Protein AF-0000000068868112 (afdb_homodimer)

Organism: Emiliania huxleyi (strain CCMP1516) (NCBI:txid280463)

Solvent-accessible surface area (backbone atoms only — not comparable to full-atom values): 9482 Å² total; per-residue (Å²): 134,54,68,70,60,50,43,49,34,20,27,63,18,7,26,61,17,30,38,50,39,49,52,54,39,53,57,25,47,76,69,74,38,34,68,61,44,52,51,48,37,26,52,53,25,24,52,53,37,45,50,45,62,72,67,64,56,52,68,69,53,38,32,22,50,32,56,5,18,25,22,15,32,4,38,31,18,63,53,49,47,48,37,50,51,30,45,76,69,67,34,51,70,60,29,48,64,72,74,106,134,55,68,70,60,50,44,49,34,20,28,63,18,8,26,62,17,29,38,50,39,48,52,53,39,54,55,24,47,79,70,75,38,35,66,60,44,52,51,49,37,26,51,54,24,25,53,51,37,45,51,46,62,72,66,64,56,54,68,68,53,38,32,22,49,33,57,4,17,23,22,15,31,4,38,30,18,62,54,50,46,49,36,51,49,30,46,76,70,67,34,50,70,59,28,48,64,70,72,105

Structure (mmCIF, N/CA/C/O backbone):
data_AF-0000000068868112-model_v1
#
loop_
_entity.id
_entity.type
_entity.pdbx_description
1 polymer 'Fluoride ion transporter CrcB'
#
loop_
_atom_site.group_PDB
_atom_site.id
_atom_site.type_symbol
_atom_site.label_atom_id
_atom_site.label_alt_id
_atom_site.label_comp_id
_atom_site.label_asym_id
_atom_site.label_entity_id
_atom_site.label_seq_id
_atom_site.pdbx_PDB_ins_code
_atom_site.Cartn_x
_atom_site.Cartn_y
_atom_site.Cartn_z
_atom_site.occupancy
_atom_site.B_iso_or_equiv
_atom_site.auth_seq_id
_atom_site.auth_comp_id
_atom_site.auth_asym_id
_atom_site.auth_atom_id
_atom_site.pdbx_PDB_model_num
ATOM 1 N N . MET A 1 1 ? 1.176 -12.398 -21.562 1 87.94 1 MET A N 1
ATOM 2 C CA . MET A 1 1 ? 0.966 -10.961 -21.703 1 87.94 1 MET A CA 1
ATOM 3 C C . MET A 1 1 ? 2.287 -10.203 -21.594 1 87.94 1 MET A C 1
ATOM 5 O O . MET A 1 1 ? 3.178 -10.602 -20.844 1 87.94 1 MET A O 1
ATOM 9 N N . GLY A 1 2 ? 2.49 -9.258 -22.422 1 94.44 2 GLY A N 1
ATOM 10 C CA . GLY A 1 2 ? 3.723 -8.484 -22.391 1 94.44 2 GLY A CA 1
ATOM 11 C C . GLY A 1 2 ? 3.781 -7.496 -21.25 1 94.44 2 GLY A C 1
ATOM 12 O O . GLY A 1 2 ? 2.756 -7.184 -20.641 1 94.44 2 GLY A O 1
ATOM 13 N N . LEU A 1 3 ? 4.953 -7.047 -20.922 1 94.5 3 LEU A N 1
ATOM 14 C CA . LEU A 1 3 ? 5.227 -6.184 -19.781 1 94.5 3 LEU A CA 1
ATOM 15 C C . LEU A 1 3 ? 4.418 -4.895 -19.875 1 94.5 3 LEU A C 1
ATOM 17 O O . LEU A 1 3 ? 3.834 -4.453 -18.875 1 94.5 3 LEU A O 1
ATOM 21 N N . PRO A 1 4 ? 4.328 -4.254 -21.078 1 96.69 4 PRO A N 1
ATOM 22 C CA . PRO A 1 4 ? 3.553 -3.012 -21.141 1 96.69 4 PRO A CA 1
ATOM 23 C C . PRO A 1 4 ? 2.082 -3.221 -20.781 1 96.69 4 PRO A C 1
ATOM 25 O O . PRO A 1 4 ? 1.479 -2.385 -20.109 1 96.69 4 PRO A O 1
ATOM 28 N N . THR A 1 5 ? 1.496 -4.281 -21.266 1 98.25 5 THR A N 1
ATOM 29 C CA . THR A 1 5 ? 0.106 -4.598 -20.953 1 98.25 5 THR A CA 1
ATOM 30 C C . THR A 1 5 ? -0.067 -4.855 -19.453 1 98.25 5 THR A C 1
ATOM 32 O O . THR A 1 5 ? -1.042 -4.402 -18.859 1 98.25 5 THR A O 1
ATOM 35 N N . GLU A 1 6 ? 0.839 -5.562 -18.891 1 98.69 6 GLU A N 1
ATOM 36 C CA . GLU A 1 6 ? 0.771 -5.852 -17.469 1 98.69 6 GLU A CA 1
ATOM 37 C C . GLU A 1 6 ? 0.902 -4.578 -16.641 1 98.69 6 GLU A C 1
ATOM 39 O O . GLU A 1 6 ? 0.162 -4.379 -15.672 1 98.69 6 GLU A O 1
ATOM 44 N N . ALA A 1 7 ? 1.792 -3.762 -17.031 1 98.5 7 ALA A N 1
ATOM 45 C CA . ALA A 1 7 ? 1.954 -2.48 -16.344 1 98.5 7 ALA A CA 1
ATOM 46 C C . ALA A 1 7 ? 0.696 -1.627 -16.469 1 98.5 7 ALA A C 1
ATOM 48 O O . ALA A 1 7 ? 0.321 -0.916 -15.539 1 98.5 7 ALA A O 1
ATOM 49 N N . ALA A 1 8 ? 0.091 -1.671 -17.594 1 98.69 8 ALA A N 1
ATOM 50 C CA . ALA A 1 8 ? -1.132 -0.907 -17.828 1 98.69 8 ALA A CA 1
ATOM 51 C C . ALA A 1 8 ? -2.26 -1.387 -16.922 1 98.69 8 ALA A C 1
ATOM 53 O O . ALA A 1 8 ? -3.035 -0.579 -16.406 1 98.69 8 ALA A O 1
ATOM 54 N N . LEU A 1 9 ? -2.379 -2.658 -16.766 1 98.88 9 LEU A N 1
ATOM 55 C CA . LEU A 1 9 ? -3.395 -3.219 -15.875 1 98.88 9 LEU A CA 1
ATOM 56 C C . LEU A 1 9 ? -3.139 -2.811 -14.43 1 98.88 9 LEU A C 1
ATOM 58 O O . LEU A 1 9 ? -4.062 -2.404 -13.719 1 98.88 9 LEU A O 1
ATOM 62 N N . VAL A 1 10 ? -1.896 -2.859 -14.008 1 98.94 10 VAL A N 1
ATOM 63 C CA . VAL A 1 10 ? -1.504 -2.467 -12.656 1 98.94 10 VAL A CA 1
ATOM 64 C C . VAL A 1 10 ? -1.839 -0.996 -12.43 1 98.94 10 VAL A C 1
ATOM 66 O O . VAL A 1 10 ? -2.447 -0.641 -11.414 1 98.94 10 VAL A O 1
ATOM 69 N N . GLY A 1 11 ? -1.438 -0.177 -13.367 1 98.88 11 GLY A N 1
ATOM 70 C CA . GLY A 1 11 ? -1.737 1.242 -13.258 1 98.88 11 GLY A CA 1
ATOM 71 C C . GLY A 1 11 ? -3.225 1.538 -13.242 1 98.88 11 GLY A C 1
ATOM 72 O O . GLY A 1 11 ? -3.684 2.387 -12.477 1 98.88 11 GLY A O 1
ATOM 73 N N . ALA A 1 12 ? -3.955 0.855 -14.07 1 98.81 12 ALA A N 1
ATOM 74 C CA . ALA A 1 12 ? -5.402 1.049 -14.164 1 98.81 12 ALA A CA 1
ATOM 75 C C . ALA A 1 12 ? -6.086 0.696 -12.844 1 98.81 12 ALA A C 1
ATOM 77 O O . ALA A 1 12 ? -7.082 1.321 -12.469 1 98.81 12 ALA A O 1
ATOM 78 N N . GLY A 1 13 ? -5.621 -0.278 -12.195 1 98.94 13 GLY A N 1
ATOM 79 C CA . GLY A 1 13 ? -6.156 -0.647 -10.898 1 98.94 13 GLY A CA 1
ATOM 80 C C . GLY A 1 13 ? -5.688 0.263 -9.781 1 98.94 13 GLY A C 1
ATOM 81 O O . GLY A 1 13 ? -6.434 0.522 -8.828 1 98.94 13 GLY A O 1
ATOM 82 N N . ALA A 1 14 ? -4.492 0.757 -9.922 1 98.94 14 ALA A N 1
ATOM 83 C CA . ALA A 1 14 ? -3.867 1.529 -8.852 1 98.94 14 ALA A CA 1
ATOM 84 C C . ALA A 1 14 ? -4.594 2.855 -8.633 1 98.94 14 ALA A C 1
ATOM 86 O O . ALA A 1 14 ? -4.727 3.32 -7.5 1 98.94 14 ALA A O 1
ATOM 87 N N . VAL A 1 15 ? -5.062 3.406 -9.695 1 98.94 15 VAL A N 1
ATOM 88 C CA . VAL A 1 15 ? -5.664 4.734 -9.633 1 98.94 15 VAL A CA 1
ATOM 89 C C . VAL A 1 15 ? -6.938 4.684 -8.789 1 98.94 15 VAL A C 1
ATOM 91 O O . VAL A 1 15 ? -7.047 5.379 -7.773 1 98.94 15 VAL A O 1
ATOM 94 N N . PRO A 1 16 ? -7.891 3.904 -9.102 1 98.94 16 PRO A N 1
ATOM 95 C CA . PRO A 1 16 ? -9.078 3.902 -8.234 1 98.94 16 PRO A CA 1
ATOM 96 C C . PRO A 1 16 ? -8.773 3.42 -6.82 1 98.94 16 PRO A C 1
ATOM 98 O O . PRO A 1 16 ? -9.398 3.875 -5.859 1 98.94 16 PRO A O 1
ATOM 101 N N . GLY A 1 17 ? -7.828 2.48 -6.625 1 98.94 17 GLY A N 1
ATOM 102 C CA . GLY A 1 17 ? -7.438 2.062 -5.289 1 98.94 17 GLY A CA 1
ATOM 103 C C . GLY A 1 17 ? -6.902 3.201 -4.441 1 98.94 17 GLY A C 1
ATOM 104 O O . GLY A 1 17 ? -7.332 3.391 -3.301 1 98.94 17 GLY A O 1
ATOM 105 N N . ALA A 1 18 ? -6.062 3.969 -5.02 1 98.94 18 ALA A N 1
ATOM 106 C CA . ALA A 1 18 ? -5.441 5.086 -4.316 1 98.94 18 ALA A CA 1
ATOM 107 C C . ALA A 1 18 ? -6.457 6.188 -4.027 1 98.94 18 ALA A C 1
ATOM 109 O O . ALA A 1 18 ? -6.422 6.809 -2.963 1 98.94 18 ALA A O 1
ATOM 110 N N . ILE A 1 19 ? -7.309 6.426 -4.98 1 98.94 19 ILE A N 1
ATOM 111 C CA . ILE A 1 19 ? -8.289 7.492 -4.82 1 98.94 19 ILE A CA 1
ATOM 112 C C . ILE A 1 19 ? -9.297 7.109 -3.734 1 98.94 19 ILE A C 1
ATOM 114 O O . ILE A 1 19 ? -9.703 7.953 -2.932 1 98.94 19 ILE A O 1
ATOM 118 N N . LEU A 1 20 ? -9.727 5.895 -3.719 1 98.88 20 LEU A N 1
ATOM 119 C CA . LEU A 1 20 ? -10.633 5.438 -2.674 1 98.88 20 LEU A CA 1
ATOM 120 C C . LEU A 1 20 ? -9.969 5.516 -1.303 1 98.88 20 LEU A C 1
ATOM 122 O O . LEU A 1 20 ? -10.586 5.973 -0.336 1 98.88 20 LEU A O 1
ATOM 126 N N . ARG A 1 21 ? -8.758 5.055 -1.204 1 98.94 21 ARG A N 1
ATOM 127 C CA . ARG A 1 21 ? -8.016 5.191 0.046 1 98.94 21 ARG A CA 1
ATOM 128 C C . ARG A 1 21 ? -7.949 6.648 0.489 1 98.94 21 ARG A C 1
ATOM 130 O O . ARG A 1 21 ? -8.203 6.961 1.654 1 98.94 21 ARG A O 1
ATOM 137 N N . PHE A 1 22 ? -7.652 7.496 -0.409 1 98.88 22 PHE A N 1
ATOM 138 C CA . PHE A 1 22 ? -7.551 8.922 -0.133 1 98.88 22 PHE A CA 1
ATOM 139 C C . PHE A 1 22 ? -8.883 9.477 0.375 1 98.88 22 PHE A C 1
ATOM 141 O O . PHE A 1 22 ? -8.922 10.188 1.382 1 98.88 22 PHE A O 1
ATOM 148 N N . GLY A 1 23 ? -9.891 9.156 -0.335 1 98.69 23 GLY A N 1
ATOM 149 C CA . GLY A 1 23 ? -11.203 9.648 0.062 1 98.69 23 GLY A CA 1
ATOM 150 C C . GLY A 1 23 ? -11.609 9.195 1.453 1 98.69 23 GLY A C 1
ATOM 151 O O . GLY A 1 23 ? -12.031 10.016 2.275 1 98.69 23 GLY A O 1
ATOM 152 N N . VAL A 1 24 ? -11.484 7.941 1.739 1 98.75 24 VAL A N 1
ATOM 153 C CA . VAL A 1 24 ? -11.844 7.395 3.043 1 98.75 24 VAL A CA 1
ATOM 154 C C . VAL A 1 24 ? -10.961 8.016 4.125 1 98.75 24 VAL A C 1
ATOM 156 O O . VAL A 1 24 ? -11.445 8.375 5.199 1 98.75 24 VAL A O 1
ATOM 159 N N . SER A 1 25 ? -9.664 8.188 3.84 1 98.19 25 SER A N 1
ATOM 160 C CA . SER A 1 25 ? -8.719 8.75 4.801 1 98.19 25 SER A CA 1
ATOM 161 C C . SER A 1 25 ? -9.062 10.203 5.125 1 98.19 25 SER A C 1
ATOM 163 O O . SER A 1 25 ? -8.945 10.633 6.273 1 98.19 25 SER A O 1
ATOM 165 N N . GLU A 1 26 ? -9.461 10.938 4.059 1 97.69 26 GLU A N 1
ATOM 166 C CA . GLU A 1 26 ? -9.797 12.344 4.262 1 97.69 26 GLU A CA 1
ATOM 167 C C . GLU A 1 26 ? -11.055 12.492 5.125 1 97.69 26 GLU A C 1
ATOM 169 O O . GLU A 1 26 ? -11.102 13.352 6.008 1 97.69 26 GLU A O 1
ATOM 174 N N . ILE A 1 27 ? -12.016 11.703 4.844 1 98.25 27 ILE A N 1
ATOM 175 C CA . ILE A 1 27 ? -13.242 11.742 5.633 1 98.25 27 ILE A CA 1
ATOM 176 C C . ILE A 1 27 ? -12.938 11.336 7.074 1 98.25 27 ILE A C 1
ATOM 178 O O . ILE A 1 27 ? -13.414 11.969 8.016 1 98.25 27 ILE A O 1
ATOM 182 N N . ALA A 1 28 ? -12.172 10.391 7.305 1 98.62 28 ALA A N 1
ATOM 183 C CA . ALA A 1 28 ? -11.828 9.883 8.633 1 98.62 28 ALA A CA 1
ATOM 184 C C . ALA A 1 28 ? -11.047 10.93 9.43 1 98.62 28 ALA A C 1
ATOM 186 O O . ALA A 1 28 ? -11.211 11.039 10.648 1 98.62 28 ALA A O 1
ATOM 187 N N . LYS A 1 29 ? -10.195 11.633 8.75 1 97 29 LYS A N 1
ATOM 188 C CA . LYS A 1 29 ? -9.422 12.688 9.406 1 97 29 LYS A CA 1
ATOM 189 C C . LYS A 1 29 ? -10.336 13.766 9.969 1 97 29 LYS A C 1
ATOM 191 O O . LYS A 1 29 ? -10.07 14.312 11.047 1 97 29 LYS A O 1
ATOM 196 N N . GLN A 1 30 ? -11.344 14.055 9.25 1 97.06 30 GLN A N 1
ATOM 197 C CA . GLN A 1 30 ? -12.297 15.062 9.695 1 97.06 30 GLN A CA 1
ATOM 198 C C . GLN A 1 30 ? -12.984 14.633 10.984 1 97.06 30 GLN A C 1
ATOM 200 O O . GLN A 1 30 ? -13.445 15.469 11.766 1 97.06 30 GLN A O 1
ATOM 205 N N . HIS A 1 31 ? -13.031 13.383 11.219 1 98.06 31 HIS A N 1
ATOM 206 C CA . HIS A 1 31 ? -13.695 12.852 12.398 1 98.06 31 HIS A CA 1
ATOM 207 C C . HIS A 1 31 ? -12.688 12.336 13.422 1 98.06 31 HIS A C 1
ATOM 209 O O . HIS A 1 31 ? -13.055 11.617 14.352 1 98.06 31 HIS A O 1
ATOM 215 N N . ASN A 1 32 ? -11.453 12.523 13.242 1 97 32 ASN A N 1
ATOM 216 C CA . ASN A 1 32 ? -10.352 12.227 14.148 1 97 32 ASN A CA 1
ATOM 217 C C . ASN A 1 32 ? -10.156 10.727 14.336 1 97 32 ASN A C 1
ATOM 219 O O . ASN A 1 32 ? -9.836 10.266 15.43 1 97 32 ASN A O 1
ATOM 223 N N . VAL A 1 33 ? -10.406 9.961 13.219 1 97.88 33 VAL A N 1
ATOM 224 C CA . VAL A 1 33 ? -10.219 8.516 13.297 1 97.88 33 VAL A CA 1
ATOM 225 C C . VAL A 1 33 ? -9.367 8.039 12.125 1 97.88 33 VAL A C 1
ATOM 227 O O . VAL A 1 33 ? -9.57 6.938 11.602 1 97.88 33 VAL A O 1
ATOM 230 N N . GLY A 1 34 ? -8.398 8.805 11.719 1 98.06 34 GLY A N 1
ATOM 231 C CA . GLY A 1 34 ? -7.531 8.523 10.586 1 98.06 34 GLY A CA 1
ATOM 232 C C . GLY A 1 34 ? -6.848 7.168 10.688 1 98.06 34 GLY A C 1
ATOM 233 O O . GLY A 1 34 ? -6.996 6.324 9.805 1 98.06 34 GLY A O 1
ATOM 234 N N . PRO A 1 35 ? -6.156 6.973 11.812 1 98.25 35 PRO A N 1
ATOM 235 C CA . PRO A 1 35 ? -5.441 5.699 11.938 1 98.25 35 PRO A CA 1
ATOM 236 C C . PRO A 1 35 ? -6.379 4.492 11.898 1 98.25 35 PRO A C 1
ATOM 238 O O . PRO A 1 35 ? -6.043 3.471 11.297 1 98.25 35 PRO A O 1
ATOM 241 N N . ALA A 1 36 ? -7.508 4.633 12.477 1 98 36 ALA A N 1
ATOM 242 C CA . ALA A 1 36 ? -8.469 3.531 12.453 1 98 36 ALA A CA 1
ATOM 243 C C . ALA A 1 36 ? -8.922 3.24 11.023 1 98 36 ALA A C 1
ATOM 245 O O . ALA A 1 36 ? -9.148 2.082 10.664 1 98 36 ALA A O 1
ATOM 246 N N . ALA A 1 37 ? -9.125 4.23 10.258 1 98.75 37 ALA A N 1
ATOM 247 C CA . ALA A 1 37 ? -9.531 4.062 8.867 1 98.75 37 ALA A CA 1
ATOM 248 C C . ALA A 1 37 ? -8.438 3.363 8.062 1 98.75 37 ALA A C 1
ATOM 250 O O . ALA A 1 37 ? -8.734 2.479 7.25 1 98.75 37 ALA A O 1
ATOM 251 N N . ILE A 1 38 ? -7.195 3.746 8.266 1 98.75 38 ILE A N 1
ATOM 252 C CA . ILE A 1 38 ? -6.09 3.121 7.551 1 98.75 38 ILE A CA 1
ATOM 253 C C . ILE A 1 38 ? -6.008 1.641 7.914 1 98.75 38 ILE A C 1
ATOM 255 O O . ILE A 1 38 ? -5.848 0.786 7.039 1 98.75 38 ILE A O 1
ATOM 259 N N . LEU A 1 39 ? -6.172 1.363 9.141 1 98.62 39 LEU A N 1
ATOM 260 C CA . LEU A 1 39 ? -6.168 -0.032 9.562 1 98.62 39 LEU A CA 1
ATOM 261 C C . LEU A 1 39 ? -7.297 -0.81 8.898 1 98.62 39 LEU A C 1
ATOM 263 O O . LEU A 1 39 ? -7.094 -1.937 8.438 1 98.62 39 LEU A O 1
ATOM 267 N N . ALA A 1 40 ? -8.453 -0.258 8.852 1 98.69 40 ALA A N 1
ATOM 268 C CA . ALA A 1 40 ? -9.602 -0.919 8.234 1 98.69 40 ALA A CA 1
ATOM 269 C C . ALA A 1 40 ? -9.359 -1.17 6.746 1 98.69 40 ALA A C 1
ATOM 271 O O . ALA A 1 40 ? -9.664 -2.25 6.234 1 98.69 40 ALA A O 1
ATOM 272 N N . LEU A 1 41 ? -8.812 -0.202 6.02 1 98.88 41 LEU A N 1
ATOM 273 C CA . LEU A 1 41 ? -8.5 -0.354 4.605 1 98.88 41 LEU A CA 1
ATOM 274 C C . LEU A 1 41 ? -7.488 -1.47 4.387 1 98.88 41 LEU A C 1
ATOM 276 O O . LEU A 1 41 ? -7.637 -2.283 3.475 1 98.88 41 LEU A O 1
ATOM 280 N N . ASN A 1 42 ? -6.496 -1.52 5.238 1 98.88 42 ASN A N 1
ATOM 281 C CA . ASN A 1 42 ? -5.473 -2.557 5.164 1 98.88 42 ASN A CA 1
ATOM 282 C C . ASN A 1 42 ? -6.062 -3.943 5.406 1 98.88 42 ASN A C 1
ATOM 284 O O . ASN A 1 42 ? -5.75 -4.891 4.684 1 98.88 42 ASN A O 1
ATOM 288 N N . VAL A 1 43 ? -6.922 -4.043 6.352 1 98.75 43 VAL A N 1
ATOM 289 C CA . VAL A 1 43 ? -7.539 -5.32 6.684 1 98.75 43 VAL A CA 1
ATOM 290 C C . VAL A 1 43 ? -8.453 -5.77 5.547 1 98.75 43 VAL A C 1
ATOM 292 O O . VAL A 1 43 ? -8.344 -6.898 5.062 1 98.75 43 VAL A O 1
ATOM 295 N N . VAL A 1 44 ? -9.281 -4.914 5.094 1 98.81 44 VAL A N 1
ATOM 296 C CA . VAL A 1 44 ? -10.227 -5.227 4.027 1 98.81 44 VAL A CA 1
ATOM 297 C C . VAL A 1 44 ? -9.477 -5.586 2.752 1 98.81 44 VAL A C 1
ATOM 299 O O . VAL A 1 44 ? -9.789 -6.582 2.096 1 98.81 44 VAL A O 1
ATOM 302 N N . GLY A 1 45 ? -8.492 -4.793 2.385 1 98.88 45 GLY A N 1
ATOM 303 C CA . GLY A 1 45 ? -7.703 -5.062 1.194 1 98.88 45 GLY A CA 1
ATOM 304 C C . GLY A 1 45 ? -6.938 -6.371 1.271 1 98.88 45 GLY A C 1
ATOM 305 O O . GLY A 1 45 ? -6.785 -7.066 0.265 1 98.88 45 GLY A O 1
ATOM 306 N N . SER A 1 46 ? -6.445 -6.746 2.449 1 98.88 46 SER A N 1
ATOM 307 C CA . SER A 1 46 ? -5.723 -8 2.621 1 98.88 46 SER A CA 1
ATOM 308 C C . SER A 1 46 ? -6.645 -9.203 2.412 1 98.88 46 SER A C 1
ATOM 310 O O . SER A 1 46 ? -6.262 -10.18 1.772 1 98.88 46 SER A O 1
ATOM 312 N N . PHE A 1 47 ? -7.848 -9.086 2.961 1 98.62 47 PHE A N 1
ATOM 313 C CA . PHE A 1 47 ? -8.812 -10.156 2.76 1 98.62 47 PHE A CA 1
ATOM 314 C C . PHE A 1 47 ? -9.18 -10.289 1.287 1 98.62 47 PHE A C 1
ATOM 316 O O . PHE A 1 47 ? -9.297 -11.398 0.766 1 98.62 47 PHE A O 1
ATOM 323 N N . ALA A 1 48 ? -9.352 -9.172 0.668 1 98.75 48 ALA A N 1
ATOM 324 C CA . ALA A 1 48 ? -9.703 -9.172 -0.75 1 98.75 48 ALA A CA 1
ATOM 325 C C . ALA A 1 48 ? -8.586 -9.797 -1.585 1 98.75 48 ALA A C 1
ATOM 327 O O . ALA A 1 48 ? -8.844 -10.641 -2.441 1 98.75 48 ALA A O 1
ATOM 328 N N . LEU A 1 49 ? -7.395 -9.438 -1.352 1 98.69 49 LEU A N 1
ATOM 329 C CA . LEU A 1 49 ? -6.266 -9.992 -2.1 1 98.69 49 LEU A CA 1
ATOM 330 C C . LEU A 1 49 ? -6.117 -11.484 -1.835 1 98.69 49 LEU A C 1
ATOM 332 O O . LEU A 1 49 ? -5.902 -12.266 -2.766 1 98.69 49 LEU A O 1
ATOM 336 N N . GLY A 1 50 ? -6.199 -11.852 -0.563 1 98.25 50 GLY A N 1
ATOM 337 C CA . GLY A 1 50 ? -6.121 -13.266 -0.231 1 98.25 50 GLY A CA 1
ATOM 338 C C . GLY A 1 50 ? -7.176 -14.094 -0.932 1 98.25 50 GLY A C 1
ATOM 339 O O . GLY A 1 50 ? -6.891 -15.195 -1.405 1 98.25 50 GLY A O 1
ATOM 340 N N . SER A 1 51 ? -8.391 -13.594 -0.939 1 98.06 51 SER A N 1
ATOM 341 C CA . SER A 1 51 ? -9.484 -14.289 -1.612 1 98.06 51 SER A CA 1
ATOM 342 C C . SER A 1 51 ? -9.211 -14.43 -3.107 1 98.06 51 SER A C 1
ATOM 344 O O . SER A 1 51 ? -9.469 -15.477 -3.695 1 98.06 51 SER A O 1
ATOM 346 N N . LEU A 1 52 ? -8.742 -13.375 -3.734 1 97.69 52 LEU A N 1
ATOM 347 C CA . LEU A 1 52 ? -8.414 -13.398 -5.156 1 97.69 52 LEU A CA 1
ATOM 348 C C . LEU A 1 52 ? -7.328 -14.422 -5.453 1 97.69 52 LEU A C 1
ATOM 350 O O . LEU A 1 52 ? -7.422 -15.172 -6.426 1 97.69 52 LEU A O 1
ATOM 354 N N . ALA A 1 53 ? -6.34 -14.469 -4.648 1 94.19 53 ALA A N 1
ATOM 355 C CA . ALA A 1 53 ? -5.227 -15.398 -4.801 1 94.19 53 ALA A CA 1
ATOM 356 C C . ALA A 1 53 ? -5.676 -16.844 -4.551 1 94.19 53 ALA A C 1
ATOM 358 O O . ALA A 1 53 ? -5.258 -17.75 -5.262 1 94.19 53 ALA A O 1
ATOM 359 N N . GLY A 1 54 ? -6.504 -16.984 -3.555 1 94.69 54 GLY A N 1
ATOM 360 C CA . GLY A 1 54 ? -6.934 -18.312 -3.164 1 94.69 54 GLY A CA 1
ATOM 361 C C . GLY A 1 54 ? -7.898 -18.938 -4.152 1 94.69 54 GLY A C 1
ATOM 362 O O . GLY A 1 54 ? -8.023 -20.172 -4.215 1 94.69 54 GLY A O 1
ATOM 363 N N . ASN A 1 55 ? -8.578 -18.125 -4.941 1 95.88 55 ASN A N 1
ATOM 364 C CA . ASN A 1 55 ? -9.578 -18.656 -5.871 1 95.88 55 ASN A CA 1
ATOM 365 C C . ASN A 1 55 ? -8.984 -18.875 -7.258 1 95.88 55 ASN A C 1
ATOM 367 O O . ASN A 1 55 ? -9.711 -19.188 -8.203 1 95.88 55 ASN A O 1
ATOM 371 N N . GLY A 1 56 ? -7.789 -18.719 -7.352 1 94.31 56 GLY A N 1
ATOM 372 C CA . GLY A 1 56 ? -7.109 -19 -8.609 1 94.31 56 GLY A CA 1
ATOM 373 C C . GLY A 1 56 ? -7.516 -18.062 -9.727 1 94.31 56 GLY A C 1
ATOM 374 O O . GLY A 1 56 ? -7.73 -18.5 -10.859 1 94.31 56 GLY A O 1
ATOM 375 N N . ALA A 1 57 ? -7.652 -16.828 -9.43 1 94.56 57 ALA A N 1
ATOM 376 C CA . ALA A 1 57 ? -8.031 -15.836 -10.43 1 94.56 57 ALA A CA 1
ATOM 377 C C . ALA A 1 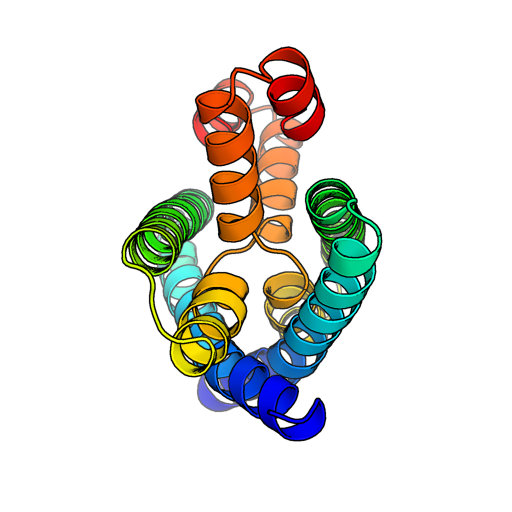57 ? -7.016 -15.773 -11.562 1 94.56 57 ALA A C 1
ATOM 379 O O . ALA A 1 57 ? -5.824 -16.016 -11.344 1 94.56 57 ALA A O 1
ATOM 380 N N . ALA A 1 58 ? -7.504 -15.414 -12.734 1 97.5 58 ALA A N 1
ATOM 381 C CA . ALA A 1 58 ? -6.641 -15.266 -13.906 1 97.5 58 ALA A CA 1
ATOM 382 C C . ALA A 1 58 ? -5.598 -14.172 -13.68 1 97.5 58 ALA A C 1
ATOM 384 O O . ALA A 1 58 ? -5.805 -13.266 -12.867 1 97.5 58 ALA A O 1
ATOM 385 N N . ARG A 1 59 ? -4.5 -14.234 -14.367 1 97.19 59 ARG A N 1
ATOM 386 C CA . ARG A 1 59 ? -3.391 -13.297 -14.203 1 97.19 59 ARG A CA 1
ATOM 387 C C . ARG A 1 59 ? -3.854 -11.859 -14.414 1 97.19 59 ARG A C 1
ATOM 389 O O . ARG A 1 59 ? -3.428 -10.953 -13.695 1 97.19 59 ARG A O 1
ATOM 396 N N . ARG A 1 60 ? -4.762 -11.695 -15.438 1 98.12 60 ARG A N 1
ATOM 397 C CA . ARG A 1 60 ? -5.246 -10.344 -15.711 1 98.12 60 ARG A CA 1
ATOM 398 C C . ARG A 1 60 ? -5.992 -9.781 -14.508 1 98.12 60 ARG A C 1
ATOM 400 O O . ARG A 1 60 ? -5.824 -8.609 -14.156 1 98.12 60 ARG A O 1
ATOM 407 N N . ALA A 1 61 ? -6.824 -10.562 -13.953 1 98.25 61 ALA A N 1
ATOM 408 C CA . ALA A 1 61 ? -7.57 -10.141 -12.766 1 98.25 61 ALA A CA 1
ATOM 409 C C . ALA A 1 61 ? -6.637 -9.883 -11.594 1 98.25 61 ALA A C 1
ATOM 411 O O . ALA A 1 61 ? -6.828 -8.922 -10.836 1 98.25 61 ALA A O 1
ATOM 412 N N . ASN A 1 62 ? -5.656 -10.727 -11.43 1 98.38 62 ASN A N 1
ATOM 413 C CA . ASN A 1 62 ? -4.691 -10.539 -10.352 1 98.38 62 ASN A CA 1
ATOM 414 C C . ASN A 1 62 ? -3.908 -9.242 -10.523 1 98.38 62 ASN A C 1
ATOM 416 O O . ASN A 1 62 ? -3.656 -8.531 -9.547 1 98.38 62 ASN A O 1
ATOM 420 N N . LEU A 1 63 ? -3.543 -8.938 -11.734 1 98.69 63 LEU A N 1
ATOM 421 C CA . LEU A 1 63 ? -2.764 -7.727 -11.984 1 98.69 63 LEU A CA 1
ATOM 422 C C . LEU A 1 63 ? -3.621 -6.48 -11.781 1 98.69 63 LEU A C 1
ATOM 424 O O . LEU A 1 63 ? -3.178 -5.508 -11.164 1 98.69 63 LEU A O 1
ATOM 428 N N . LEU A 1 64 ? -4.848 -6.531 -12.234 1 98.88 64 LEU A N 1
ATOM 429 C CA . LEU A 1 64 ? -5.73 -5.371 -12.156 1 98.88 64 LEU A CA 1
ATOM 430 C C . LEU A 1 64 ? -6.254 -5.184 -10.734 1 98.88 64 LEU A C 1
ATOM 432 O O . LEU A 1 64 ? -6.105 -4.105 -10.148 1 98.88 64 LEU A O 1
ATOM 436 N N . LEU A 1 65 ? -6.777 -6.223 -10.156 1 98.88 65 LEU A N 1
ATOM 437 C CA . LEU A 1 65 ? -7.484 -6.109 -8.883 1 98.88 65 LEU A CA 1
ATOM 438 C C . LEU A 1 65 ? -6.539 -6.359 -7.715 1 98.88 65 LEU A C 1
ATOM 440 O O . LEU A 1 65 ? -6.656 -5.719 -6.668 1 98.88 65 LEU A O 1
ATOM 444 N N . GLY A 1 66 ? -5.645 -7.316 -7.816 1 98.75 66 GLY A N 1
ATOM 445 C CA . GLY A 1 66 ? -4.727 -7.652 -6.742 1 98.75 66 GLY A CA 1
ATOM 446 C C . GLY A 1 66 ? -3.559 -6.691 -6.629 1 98.75 66 GLY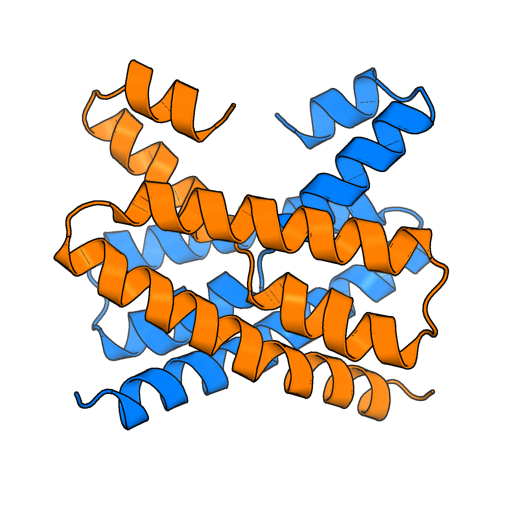 A C 1
ATOM 447 O O . GLY A 1 66 ? -3.549 -5.82 -5.758 1 98.75 66 GLY A O 1
ATOM 448 N N . VAL A 1 67 ? -2.727 -6.691 -7.645 1 98.75 67 VAL A N 1
ATOM 449 C CA . VAL A 1 67 ? -1.491 -5.914 -7.629 1 98.75 67 VAL A CA 1
ATOM 450 C C . VAL A 1 67 ? -1.816 -4.426 -7.73 1 98.75 67 VAL A C 1
ATOM 452 O O . VAL A 1 67 ? -1.254 -3.609 -6.996 1 98.75 67 VAL A O 1
ATOM 455 N N . GLY A 1 68 ? -2.723 -4.121 -8.641 1 98.88 68 GLY A N 1
ATOM 456 C CA . GLY A 1 68 ? -3.082 -2.727 -8.844 1 98.88 68 GLY A CA 1
ATOM 457 C C . GLY A 1 68 ? -4.016 -2.189 -7.777 1 98.88 68 GLY A C 1
ATOM 458 O O . GLY A 1 68 ? -3.613 -1.369 -6.949 1 98.88 68 GLY A O 1
ATOM 459 N N . PHE A 1 69 ? -5.227 -2.67 -7.715 1 98.94 69 PHE A N 1
ATOM 460 C CA . PHE A 1 69 ? -6.262 -2.076 -6.875 1 98.94 69 PHE A CA 1
ATOM 461 C C . PHE A 1 69 ? -5.977 -2.332 -5.398 1 98.94 69 PHE A C 1
ATOM 463 O O . PHE A 1 69 ? -5.82 -1.391 -4.621 1 98.94 69 PHE A O 1
ATOM 470 N N . CYS A 1 70 ? -5.871 -3.584 -4.965 1 98.88 70 CYS A N 1
ATOM 471 C CA . CYS A 1 70 ? -5.645 -3.893 -3.557 1 98.88 70 CYS A CA 1
ATOM 472 C C . CYS A 1 70 ? -4.309 -3.328 -3.084 1 98.88 70 CYS A C 1
ATOM 474 O O . CYS A 1 70 ? -4.203 -2.82 -1.967 1 98.88 70 CYS A O 1
ATOM 476 N N . GLY A 1 71 ? -3.332 -3.385 -3.98 1 98.88 71 GLY A N 1
ATOM 477 C CA . GLY A 1 71 ? -2.029 -2.834 -3.643 1 98.88 71 GLY A CA 1
ATOM 478 C C . GLY A 1 71 ? -2.068 -1.348 -3.34 1 98.88 71 GLY A C 1
ATOM 479 O O . GLY A 1 71 ? -1.428 -0.884 -2.395 1 98.88 71 GLY A O 1
ATOM 480 N N . ALA A 1 72 ? -2.777 -0.616 -4.09 1 98.94 72 ALA A N 1
ATOM 481 C CA . ALA A 1 72 ? -2.83 0.833 -3.916 1 98.94 72 ALA A CA 1
ATOM 482 C C . ALA A 1 72 ? -3.887 1.224 -2.887 1 98.94 72 ALA A C 1
ATOM 484 O O . ALA A 1 72 ? -3.836 2.318 -2.32 1 98.94 72 ALA A O 1
ATOM 485 N N . PHE A 1 73 ? -4.82 0.361 -2.691 1 98.94 73 PHE A N 1
ATOM 486 C CA . PHE A 1 73 ? -5.879 0.533 -1.704 1 98.94 73 PHE A CA 1
ATOM 487 C C . PHE A 1 73 ? -5.336 0.367 -0.29 1 98.94 73 PHE A C 1
ATOM 489 O O . PHE A 1 73 ? -5.797 1.033 0.639 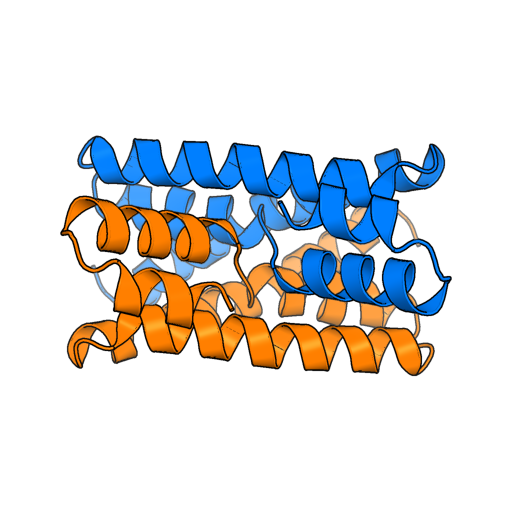1 98.94 73 PHE A O 1
ATOM 496 N N . THR A 1 74 ? -4.375 -0.482 -0.109 1 98.94 74 THR A N 1
ATOM 497 C CA . THR A 1 74 ? -3.684 -0.675 1.161 1 98.94 74 THR A CA 1
ATOM 498 C C . THR A 1 74 ? -2.355 0.076 1.176 1 98.94 74 THR A C 1
ATOM 500 O O . THR A 1 74 ? -1.827 0.432 0.12 1 98.94 74 THR A O 1
ATOM 503 N N . THR A 1 75 ? -1.902 0.36 2.346 1 98.88 75 THR A N 1
ATOM 504 C CA . THR A 1 75 ? -0.622 1.05 2.451 1 98.88 75 THR A CA 1
ATOM 505 C C . THR A 1 75 ? 0.087 0.679 3.75 1 98.88 75 THR A C 1
ATOM 507 O O . THR A 1 75 ? -0.535 0.646 4.816 1 98.88 75 THR A O 1
ATOM 510 N N . PHE A 1 76 ? 1.317 0.441 3.605 1 98.69 76 PHE A N 1
ATOM 511 C CA . PHE A 1 76 ? 2.162 0.142 4.754 1 98.69 76 PHE A CA 1
ATOM 512 C C . PHE A 1 76 ? 2.82 1.409 5.289 1 98.69 76 PHE A C 1
ATOM 514 O O . PHE A 1 76 ? 3.002 1.559 6.5 1 98.69 76 PHE A O 1
ATOM 521 N N . SER A 1 77 ? 3.117 2.359 4.453 1 98.75 77 SER A N 1
ATOM 522 C CA . SER A 1 77 ? 3.867 3.545 4.848 1 98.75 77 SER A CA 1
ATOM 523 C C . SER A 1 77 ? 3.055 4.426 5.793 1 98.75 77 SER A C 1
ATOM 525 O O . SER A 1 77 ? 3.568 4.895 6.809 1 98.75 77 SER A O 1
ATOM 527 N N . THR A 1 78 ? 1.762 4.652 5.445 1 98.56 78 THR A N 1
ATOM 528 C CA . THR A 1 78 ? 0.922 5.457 6.324 1 98.56 78 THR A CA 1
ATOM 529 C C . THR A 1 78 ? 0.699 4.754 7.66 1 98.56 78 THR A C 1
ATOM 531 O O . THR A 1 78 ? 0.729 5.387 8.711 1 98.56 78 THR A O 1
ATOM 534 N N . PHE A 1 79 ? 0.492 3.471 7.57 1 98.19 79 PHE A N 1
ATOM 535 C CA . PHE A 1 79 ? 0.354 2.684 8.789 1 98.19 79 PHE A CA 1
ATOM 536 C C . PHE A 1 79 ? 1.581 2.842 9.68 1 98.19 79 PHE A C 1
ATOM 538 O O . PHE A 1 79 ? 1.456 3.027 10.891 1 98.19 79 PHE A O 1
ATOM 545 N N . SER A 1 80 ? 2.748 2.797 9.109 1 98 80 SER A N 1
ATOM 546 C CA . SER A 1 80 ? 4.004 2.924 9.844 1 98 80 SER A CA 1
ATOM 547 C C . SER A 1 80 ? 4.156 4.32 10.438 1 98 80 SER A C 1
ATOM 549 O O . SER A 1 80 ? 4.551 4.461 11.602 1 98 80 SER A O 1
ATOM 551 N N . VAL A 1 81 ? 3.877 5.34 9.688 1 97.69 81 VAL A N 1
ATOM 552 C CA . VAL A 1 81 ? 4.004 6.715 10.156 1 97.69 81 VAL A CA 1
ATOM 553 C C . VAL A 1 81 ? 3 6.969 11.281 1 97.69 81 VAL A C 1
ATOM 555 O O . VAL A 1 81 ? 3.326 7.617 12.273 1 97.69 81 VAL A O 1
ATOM 558 N N . ASP A 1 82 ? 1.759 6.457 11.148 1 97.94 82 ASP A N 1
ATOM 559 C CA . ASP A 1 82 ? 0.765 6.562 12.211 1 97.94 82 ASP A CA 1
ATOM 560 C C . ASP A 1 82 ? 1.271 5.926 13.5 1 97.94 82 ASP A C 1
ATOM 562 O O . ASP A 1 82 ? 1.148 6.512 14.578 1 97.94 82 ASP A O 1
ATOM 566 N N . THR A 1 83 ? 1.771 4.754 13.312 1 97.62 83 THR A N 1
ATOM 567 C CA . THR A 1 83 ? 2.281 4.027 14.477 1 97.62 83 THR A CA 1
ATOM 568 C C . THR A 1 83 ? 3.387 4.82 15.164 1 97.62 83 THR A C 1
ATOM 570 O O . THR A 1 83 ? 3.359 5 16.391 1 97.62 83 THR A O 1
ATOM 573 N N . LEU A 1 84 ? 4.301 5.297 14.383 1 96.62 84 LEU A N 1
ATOM 574 C CA . LEU A 1 84 ? 5.426 6.047 14.93 1 96.62 84 LEU A CA 1
ATOM 575 C C . LEU A 1 84 ? 4.949 7.332 15.602 1 96.62 84 LEU A C 1
ATOM 577 O O . LEU A 1 84 ? 5.469 7.719 16.656 1 96.62 84 LEU A O 1
ATOM 581 N N . THR A 1 85 ? 4.016 7.934 14.992 1 96.88 85 THR A N 1
ATOM 582 C CA . THR A 1 85 ? 3.473 9.164 15.555 1 96.88 85 THR A CA 1
ATOM 583 C C . THR A 1 85 ? 2.816 8.898 16.906 1 96.88 85 THR A C 1
ATOM 585 O O . THR A 1 85 ? 2.996 9.664 17.859 1 96.88 85 THR A O 1
ATOM 588 N N . MET A 1 86 ? 2.043 7.859 17 1 97.62 86 MET A N 1
ATOM 589 C CA . MET A 1 86 ? 1.415 7.492 18.266 1 97.62 86 MET A CA 1
ATOM 590 C C . MET A 1 86 ? 2.469 7.203 19.328 1 97.62 86 MET A C 1
ATOM 592 O O . MET A 1 86 ? 2.316 7.609 20.484 1 97.62 86 MET A O 1
ATOM 596 N N . LEU A 1 87 ? 3.502 6.555 18.953 1 97.31 87 LEU A N 1
ATOM 597 C CA . LEU A 1 87 ? 4.582 6.25 19.891 1 97.31 87 LEU A CA 1
ATOM 598 C C . LEU A 1 87 ? 5.273 7.527 20.344 1 97.31 87 LEU A C 1
ATOM 600 O O . LEU A 1 87 ? 5.578 7.68 21.531 1 97.31 87 LEU A O 1
ATOM 604 N N . GLN A 1 88 ? 5.543 8.453 19.484 1 96.88 88 GLN A N 1
ATOM 605 C CA . GLN A 1 88 ? 6.199 9.711 19.797 1 96.88 88 GLN A CA 1
ATOM 606 C C . GLN A 1 88 ? 5.344 10.562 20.73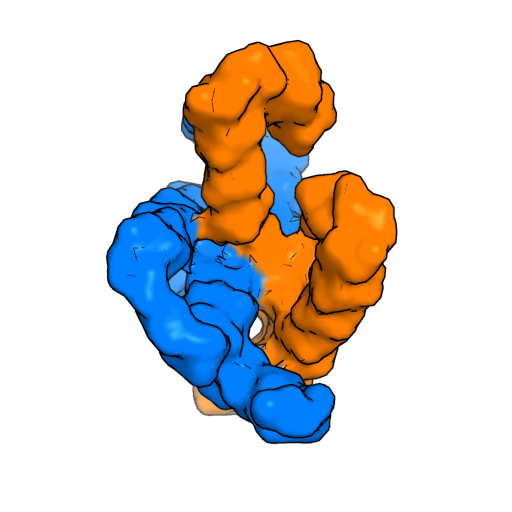4 1 96.88 88 GLN A C 1
ATOM 608 O O . GLN A 1 88 ? 5.867 11.352 21.516 1 96.88 88 GLN A O 1
ATOM 613 N N . ARG A 1 89 ? 4.078 10.281 20.703 1 97.25 89 ARG A N 1
ATOM 614 C CA . ARG A 1 89 ? 3.148 11.031 21.547 1 97.25 89 ARG A CA 1
ATOM 615 C C . ARG A 1 89 ? 2.902 10.312 22.875 1 97.25 89 ARG A C 1
ATOM 617 O O . ARG A 1 89 ? 2.076 10.75 23.672 1 97.25 89 ARG A O 1
ATOM 624 N N . GLY A 1 90 ? 3.523 9.211 23.047 1 97.44 90 GLY A N 1
ATOM 625 C CA . GLY A 1 90 ? 3.396 8.477 24.297 1 97.44 90 GLY A CA 1
ATOM 626 C C . GLY A 1 90 ? 2.148 7.617 24.359 1 97.44 90 GLY A C 1
ATOM 627 O O . GLY A 1 90 ? 1.77 7.145 25.438 1 97.44 90 GLY A O 1
ATOM 628 N N . GLN A 1 91 ? 1.516 7.438 23.25 1 97.38 91 GLN A N 1
ATOM 629 C CA . GLN A 1 91 ? 0.309 6.617 23.188 1 97.38 91 GLN A CA 1
ATOM 630 C C . GLN A 1 91 ? 0.649 5.156 22.906 1 97.38 91 GLN A C 1
ATOM 632 O O . GLN A 1 91 ? 0.17 4.582 21.922 1 97.38 91 GLN A O 1
ATOM 637 N N . ASN A 1 92 ? 1.359 4.562 23.797 1 96.69 92 ASN A N 1
ATOM 638 C CA . ASN A 1 92 ? 1.933 3.238 23.578 1 96.69 92 ASN A CA 1
ATOM 639 C C . ASN A 1 92 ? 0.848 2.172 23.453 1 96.69 92 ASN A C 1
ATOM 641 O O . ASN A 1 92 ? 0.944 1.28 22.609 1 96.69 92 ASN A O 1
ATOM 645 N N . SER A 1 93 ? -0.127 2.295 24.344 1 96.31 93 SER A N 1
ATOM 646 C CA . SER A 1 93 ? -1.187 1.293 24.297 1 96.31 93 SER A CA 1
ATOM 647 C C . SER A 1 93 ? -1.955 1.371 22.984 1 96.31 93 SER A C 1
ATOM 649 O O . SER A 1 93 ? -2.285 0.343 22.391 1 96.31 93 SER A O 1
ATOM 651 N N . ARG A 1 94 ? -2.189 2.588 22.516 1 96 94 ARG A N 1
ATOM 652 C CA . ARG A 1 94 ? -2.875 2.791 21.25 1 96 94 ARG A CA 1
ATOM 653 C C . ARG A 1 94 ? -2.031 2.289 20.078 1 96 94 ARG A C 1
ATOM 655 O O . ARG A 1 94 ? -2.553 1.676 19.141 1 96 94 ARG A O 1
ATOM 662 N N . ALA A 1 95 ? -0.778 2.578 20.047 1 97.19 95 ALA A N 1
ATOM 663 C CA . ALA A 1 95 ? 0.137 2.115 19.016 1 97.19 95 ALA A CA 1
ATOM 664 C C . ALA A 1 95 ? 0.166 0.591 18.953 1 97.19 95 ALA A C 1
ATOM 666 O O . ALA A 1 95 ? 0.179 0.01 17.859 1 97.19 95 ALA A O 1
ATOM 667 N N . ALA A 1 96 ? 0.16 -0.017 20.094 1 94.81 96 ALA A N 1
ATOM 668 C CA . ALA A 1 96 ? 0.178 -1.477 20.156 1 94.81 96 ALA A CA 1
ATOM 669 C C . ALA A 1 96 ? -1.096 -2.066 19.562 1 94.81 96 ALA A C 1
ATOM 671 O O . ALA A 1 96 ? -1.041 -3.039 18.812 1 94.81 96 ALA A O 1
ATOM 672 N N . ALA A 1 97 ? -2.205 -1.519 19.906 1 94.5 97 ALA A N 1
ATOM 673 C CA . ALA A 1 97 ? -3.486 -1.981 19.375 1 94.5 97 ALA A CA 1
ATOM 674 C C . ALA A 1 97 ? -3.561 -1.783 17.875 1 94.5 97 ALA A C 1
ATOM 676 O O . ALA A 1 97 ? -4.164 -2.59 17.156 1 94.5 97 ALA A O 1
ATOM 677 N N . TYR A 1 98 ? -2.971 -0.726 17.438 1 94.62 98 TYR A N 1
ATOM 678 C CA . TYR A 1 98 ? -2.938 -0.357 16.031 1 94.62 98 TYR A CA 1
ATOM 679 C C . TYR A 1 98 ? -2.061 -1.318 15.234 1 94.62 98 TYR A C 1
ATOM 681 O O . TYR A 1 98 ? -2.357 -1.629 14.078 1 94.62 98 TYR A O 1
ATOM 689 N N . GLY A 1 99 ? -0.971 -1.919 15.781 1 88.19 99 GLY A N 1
ATOM 690 C CA . GLY A 1 99 ? -0.02 -2.797 15.117 1 88.19 99 GLY A CA 1
ATOM 691 C C . GLY A 1 99 ? -0.4 -4.262 15.203 1 88.19 99 GLY A C 1
ATOM 692 O O . GLY A 1 99 ? 0.151 -5.094 14.477 1 88.19 99 GLY A O 1
ATOM 693 N N . LEU A 1 100 ? -1.273 -4.625 16.172 1 75.5 100 LEU A N 1
ATOM 694 C CA . LEU A 1 100 ? -1.664 -6.016 16.375 1 75.5 100 LEU A CA 1
ATOM 695 C C . LEU A 1 100 ? -2.809 -6.402 15.438 1 75.5 100 LEU A C 1
ATOM 697 O O . LEU A 1 100 ? -2.822 -7.504 14.891 1 75.5 100 LEU A O 1
ATOM 701 N N . MET B 1 1 ? -7.176 23.656 -2.551 1 87.88 1 MET B N 1
ATOM 702 C CA . MET B 1 1 ? -7.293 22.844 -3.762 1 87.88 1 MET B CA 1
ATOM 703 C C . MET B 1 1 ? -8.578 22.016 -3.742 1 87.88 1 MET B C 1
ATOM 705 O O . MET B 1 1 ? -9.008 21.562 -2.682 1 87.88 1 MET B O 1
ATOM 709 N N . GLY B 1 2 ? -9.266 21.969 -4.809 1 94.44 2 GLY B N 1
ATOM 710 C CA . GLY B 1 2 ? -10.508 21.203 -4.871 1 94.44 2 GLY B CA 1
ATOM 711 C C . GLY B 1 2 ? -10.289 19.703 -4.934 1 94.44 2 GLY B C 1
ATOM 712 O O . GLY B 1 2 ? -9.188 19.25 -5.238 1 94.44 2 GLY B O 1
ATOM 713 N N . LEU B 1 3 ? -11.297 18.969 -4.609 1 94.5 3 LEU B N 1
ATOM 714 C CA . LEU B 1 3 ? -11.25 17.516 -4.496 1 94.5 3 LEU B CA 1
ATOM 715 C C . LEU B 1 3 ? -10.797 16.875 -5.805 1 94.5 3 LEU B C 1
ATOM 717 O O . LEU B 1 3 ? -9.961 15.977 -5.805 1 94.5 3 LEU B O 1
ATOM 721 N N . PRO B 1 4 ? -11.312 17.359 -6.984 1 96.56 4 PRO B N 1
ATOM 722 C CA . PRO B 1 4 ? -10.867 16.719 -8.227 1 96.56 4 PRO B CA 1
ATOM 723 C C . PRO B 1 4 ? -9.367 16.875 -8.469 1 96.56 4 PRO B C 1
ATOM 725 O O . PRO B 1 4 ? -8.711 15.945 -8.938 1 96.56 4 PRO B O 1
ATOM 728 N N . THR B 1 5 ? -8.836 18.031 -8.188 1 98.19 5 THR B N 1
ATOM 729 C CA . THR B 1 5 ? -7.406 18.281 -8.344 1 98.19 5 THR B CA 1
ATOM 730 C C . THR B 1 5 ? -6.605 17.391 -7.387 1 98.19 5 THR B C 1
ATOM 732 O O . THR B 1 5 ? -5.574 16.828 -7.77 1 98.19 5 THR B O 1
ATOM 735 N N . GLU B 1 6 ? -7.059 17.281 -6.195 1 98.69 6 GLU B N 1
ATOM 736 C CA . GLU B 1 6 ? -6.375 16.438 -5.215 1 98.69 6 GLU B CA 1
ATOM 737 C C . GLU B 1 6 ? -6.402 14.977 -5.625 1 98.69 6 GLU B C 1
ATOM 739 O O . GLU B 1 6 ? -5.391 14.281 -5.527 1 98.69 6 GLU B O 1
ATOM 744 N N . ALA B 1 7 ? -7.5 14.547 -6.086 1 98.5 7 ALA B N 1
ATOM 745 C CA . ALA B 1 7 ? -7.613 13.172 -6.574 1 98.5 7 ALA B CA 1
ATOM 746 C C . ALA B 1 7 ? -6.691 12.938 -7.77 1 98.5 7 ALA B C 1
ATOM 748 O O . ALA B 1 7 ? -6.113 11.859 -7.914 1 98.5 7 ALA B O 1
ATOM 749 N N . ALA B 1 8 ? -6.586 13.906 -8.602 1 98.69 8 ALA B N 1
ATOM 750 C CA . ALA B 1 8 ? -5.723 13.797 -9.773 1 98.69 8 ALA B CA 1
ATOM 751 C C . ALA B 1 8 ? -4.258 13.664 -9.359 1 98.69 8 ALA B C 1
ATOM 753 O O . ALA B 1 8 ? -3.506 12.898 -9.969 1 98.69 8 ALA B O 1
ATOM 754 N N . LEU B 1 9 ? -3.852 14.406 -8.391 1 98.88 9 LEU B N 1
ATOM 755 C CA . LEU B 1 9 ? -2.484 14.32 -7.891 1 98.88 9 LEU B CA 1
ATOM 756 C C . LEU B 1 9 ? -2.215 12.945 -7.281 1 98.88 9 LEU B C 1
ATOM 758 O O . LEU B 1 9 ? -1.177 12.336 -7.547 1 98.88 9 LEU B O 1
ATOM 762 N N . VAL B 1 10 ? -3.158 12.438 -6.516 1 98.94 10 VAL B N 1
ATOM 763 C CA . VAL B 1 10 ? -3.049 11.125 -5.895 1 98.94 10 VAL B CA 1
ATOM 764 C C . VAL B 1 10 ? -2.928 10.055 -6.973 1 98.94 10 VAL B C 1
ATOM 766 O O . VAL B 1 10 ? -2.045 9.195 -6.906 1 98.94 10 VAL B O 1
ATOM 769 N N . GLY B 1 11 ? -3.812 10.125 -7.934 1 98.88 11 GLY B N 1
ATOM 770 C CA . GLY B 1 11 ? -3.762 9.172 -9.031 1 98.88 11 GLY B CA 1
ATOM 771 C C . GLY B 1 11 ? -2.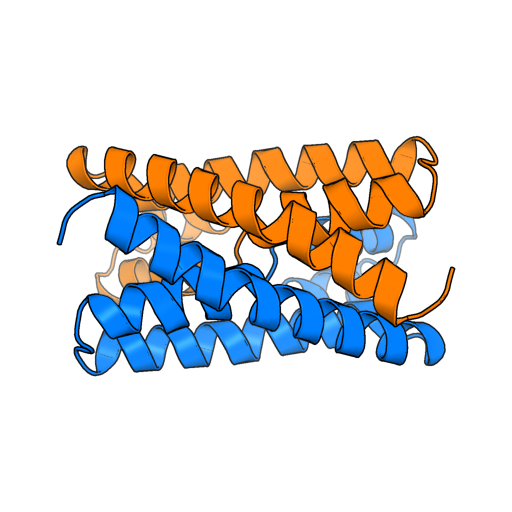471 9.234 -9.82 1 98.88 11 GLY B C 1
ATOM 772 O O . GLY B 1 11 ? -1.91 8.203 -10.195 1 98.88 11 GLY B O 1
ATOM 773 N N . ALA B 1 12 ? -2.021 10.422 -10.086 1 98.81 12 ALA B N 1
ATOM 774 C CA . ALA B 1 12 ? -0.794 10.633 -10.852 1 98.81 12 ALA B CA 1
ATOM 775 C C . ALA B 1 12 ? 0.41 10.031 -10.125 1 98.81 12 ALA B C 1
ATOM 777 O O . ALA B 1 12 ? 1.338 9.531 -10.766 1 98.81 12 ALA B O 1
ATOM 778 N N . GLY B 1 13 ? 0.433 10.117 -8.867 1 98.94 13 GLY B N 1
ATOM 779 C CA . GLY B 1 13 ? 1.499 9.508 -8.086 1 98.94 13 GLY B CA 1
ATOM 780 C C . GLY B 1 13 ? 1.354 8.008 -7.938 1 98.94 13 GLY B C 1
ATOM 781 O O . GLY B 1 13 ? 2.35 7.285 -7.891 1 98.94 13 GLY B O 1
ATOM 782 N N . ALA B 1 14 ? 0.126 7.562 -7.902 1 98.94 14 ALA B N 1
ATOM 783 C CA . ALA B 1 14 ? -0.153 6.156 -7.621 1 98.94 14 ALA B CA 1
ATOM 784 C C . ALA B 1 14 ? 0.337 5.262 -8.758 1 98.94 14 ALA B C 1
ATOM 786 O O . ALA B 1 14 ? 0.824 4.156 -8.516 1 98.94 14 ALA B O 1
ATOM 787 N N . VAL B 1 15 ? 0.233 5.758 -9.938 1 98.94 15 VAL B N 1
ATOM 788 C CA . VAL B 1 15 ? 0.555 4.945 -11.102 1 98.94 15 VAL B CA 1
ATOM 789 C C . VAL B 1 15 ? 2.043 4.605 -11.102 1 98.94 15 VAL B C 1
ATOM 791 O O . VAL B 1 15 ? 2.418 3.43 -11.086 1 98.94 15 VAL B O 1
ATOM 794 N N . PRO B 1 16 ? 2.918 5.523 -11.094 1 98.94 16 PRO B N 1
ATOM 795 C CA . PRO B 1 16 ? 4.324 5.117 -11.086 1 98.94 16 PRO B CA 1
ATOM 796 C C . PRO B 1 16 ? 4.707 4.344 -9.82 1 98.94 16 PRO B C 1
ATOM 798 O O . PRO B 1 16 ? 5.566 3.461 -9.875 1 98.94 16 PRO B O 1
ATOM 801 N N . GLY B 1 17 ? 4.117 4.645 -8.656 1 98.94 17 GLY B N 1
ATOM 802 C CA . GLY B 1 17 ? 4.379 3.873 -7.449 1 98.94 17 GLY B CA 1
ATOM 803 C C . GLY B 1 17 ? 4.023 2.406 -7.594 1 98.94 17 GLY B C 1
ATOM 804 O O . GLY B 1 17 ? 4.828 1.532 -7.27 1 98.94 17 GLY B O 1
ATOM 805 N N . ALA B 1 18 ? 2.896 2.166 -8.141 1 98.94 18 ALA B N 1
ATOM 806 C CA . ALA B 1 18 ? 2.408 0.8 -8.312 1 98.94 18 ALA B CA 1
ATOM 807 C C . ALA B 1 18 ? 3.23 0.053 -9.359 1 98.94 18 ALA B C 1
ATOM 809 O O . ALA B 1 18 ? 3.506 -1.139 -9.203 1 98.94 18 ALA B O 1
ATOM 810 N N . ILE B 1 19 ? 3.564 0.757 -10.398 1 98.94 19 ILE B N 1
ATOM 811 C CA . ILE B 1 19 ? 4.312 0.12 -11.477 1 98.94 19 ILE B CA 1
ATOM 812 C C . ILE B 1 19 ? 5.719 -0.234 -10.992 1 98.94 19 ILE B C 1
ATOM 814 O O . ILE B 1 19 ? 6.246 -1.299 -11.32 1 98.94 19 ILE B O 1
ATOM 818 N N . LEU B 1 20 ? 6.34 0.641 -10.273 1 98.88 20 LEU B N 1
ATOM 819 C CA . LEU B 1 20 ? 7.656 0.345 -9.727 1 98.88 20 LEU B CA 1
ATOM 820 C C . LEU B 1 20 ? 7.586 -0.829 -8.75 1 98.88 20 LEU B C 1
ATOM 822 O O . LEU B 1 20 ? 8.438 -1.723 -8.789 1 98.88 20 LEU B O 1
ATOM 826 N N . ARG B 1 21 ? 6.625 -0.828 -7.871 1 98.94 21 ARG B N 1
ATOM 827 C CA . ARG B 1 21 ? 6.43 -1.964 -6.98 1 98.94 21 ARG B CA 1
ATOM 828 C C . ARG B 1 21 ? 6.27 -3.26 -7.766 1 98.94 21 ARG B C 1
ATOM 830 O O . ARG B 1 21 ? 6.898 -4.27 -7.445 1 98.94 21 ARG B O 1
ATOM 837 N N . PHE B 1 22 ? 5.496 -3.211 -8.766 1 98.88 22 PHE B N 1
ATOM 838 C CA . PHE B 1 22 ? 5.25 -4.371 -9.609 1 98.88 22 PHE B CA 1
ATOM 839 C C . PHE B 1 22 ? 6.543 -4.859 -10.25 1 98.88 22 PHE B C 1
ATOM 841 O O . PHE B 1 22 ? 6.848 -6.051 -10.227 1 98.88 22 PHE B O 1
ATOM 848 N N . GLY B 1 23 ? 7.227 -3.947 -10.828 1 98.69 23 GLY B N 1
ATOM 849 C CA . GLY B 1 23 ? 8.469 -4.316 -11.484 1 98.69 23 GLY B CA 1
ATOM 850 C C . GLY B 1 23 ? 9.469 -4.961 -10.547 1 98.69 23 GLY B C 1
ATOM 851 O O . GLY B 1 23 ? 10.023 -6.02 -10.852 1 98.69 23 GLY B O 1
ATOM 852 N N . VAL B 1 24 ? 9.703 -4.375 -9.422 1 98.81 24 VAL B N 1
ATOM 853 C CA . VAL B 1 24 ? 10.648 -4.898 -8.438 1 98.81 24 VAL B CA 1
ATOM 854 C C . VAL B 1 24 ? 10.164 -6.258 -7.938 1 98.81 24 VAL B C 1
ATOM 856 O O . VAL B 1 24 ? 10.961 -7.188 -7.793 1 98.81 24 VAL B O 1
ATOM 859 N N . SER B 1 25 ? 8.859 -6.402 -7.695 1 98.19 25 SER B N 1
ATOM 860 C CA . SER B 1 25 ? 8.297 -7.648 -7.195 1 98.19 25 SER B CA 1
ATOM 861 C C . SER B 1 25 ? 8.453 -8.773 -8.211 1 98.19 25 SER B C 1
ATOM 863 O O . SER B 1 25 ? 8.727 -9.922 -7.84 1 98.19 25 SER B O 1
ATOM 865 N N . GLU B 1 26 ? 8.25 -8.406 -9.5 1 97.62 26 GLU B N 1
ATOM 866 C CA . GLU B 1 26 ? 8.375 -9.422 -10.547 1 97.62 26 GLU B CA 1
ATOM 867 C C . GLU B 1 26 ? 9.812 -9.914 -10.672 1 97.62 26 GLU B C 1
ATOM 869 O O . GLU B 1 26 ? 10.055 -11.109 -10.828 1 97.62 26 GLU B O 1
ATOM 874 N N . ILE B 1 27 ? 10.719 -9 -10.656 1 98.25 27 ILE B N 1
ATOM 875 C CA . ILE B 1 27 ? 12.125 -9.375 -10.727 1 98.25 27 ILE B CA 1
ATOM 876 C C . ILE B 1 27 ? 12.5 -10.219 -9.516 1 98.25 27 ILE B C 1
ATOM 878 O O . ILE B 1 27 ? 13.18 -11.234 -9.648 1 98.25 27 ILE B O 1
ATOM 882 N N . ALA B 1 28 ? 12.078 -9.906 -8.383 1 98.69 28 ALA B N 1
ATOM 883 C CA . ALA B 1 28 ? 12.398 -10.617 -7.145 1 98.69 28 ALA B CA 1
ATOM 884 C C . ALA B 1 28 ? 11.812 -12.023 -7.156 1 98.69 28 ALA B C 1
ATOM 886 O O . ALA B 1 28 ? 12.422 -12.953 -6.621 1 98.69 28 ALA B O 1
ATOM 887 N N . LYS B 1 29 ? 10.648 -12.148 -7.699 1 96.94 29 LYS B N 1
ATOM 888 C CA . LYS B 1 29 ? 10.016 -13.461 -7.801 1 96.94 29 LYS B CA 1
ATOM 889 C C . LYS B 1 29 ? 10.859 -14.414 -8.641 1 96.94 29 LYS B C 1
ATOM 891 O O . LYS B 1 29 ? 10.945 -15.609 -8.336 1 96.94 29 LYS B O 1
ATOM 896 N N . GLN B 1 30 ? 11.422 -13.883 -9.664 1 97.06 30 GLN B N 1
ATOM 897 C CA . GLN B 1 30 ? 12.273 -14.703 -10.523 1 97.06 30 GLN B CA 1
ATOM 898 C C . GLN B 1 30 ? 13.484 -15.219 -9.766 1 97.06 30 GLN B C 1
ATOM 900 O O . GLN B 1 30 ? 14.055 -16.25 -10.133 1 97.06 30 GLN B O 1
ATOM 905 N N . HIS B 1 31 ? 13.844 -14.57 -8.734 1 98 31 HIS B N 1
ATOM 906 C CA . HIS B 1 31 ? 15.016 -14.961 -7.957 1 98 31 HIS B CA 1
ATOM 907 C C . HIS B 1 31 ? 14.602 -15.555 -6.613 1 98 31 HIS B C 1
ATOM 909 O O . HIS B 1 31 ? 15.43 -15.703 -5.715 1 98 31 HIS B O 1
ATOM 915 N N . ASN B 1 32 ? 13.391 -15.789 -6.355 1 96.94 32 ASN B N 1
ATOM 916 C CA . ASN B 1 32 ? 12.812 -16.469 -5.199 1 96.94 32 ASN B CA 1
ATOM 917 C C . ASN B 1 32 ? 12.984 -15.648 -3.926 1 96.94 32 ASN B C 1
ATOM 919 O O . ASN B 1 32 ? 13.211 -16.203 -2.85 1 96.94 32 ASN B O 1
ATOM 923 N N . VAL B 1 33 ? 12.914 -14.273 -4.078 1 97.81 33 VAL B N 1
ATOM 924 C CA . VAL B 1 33 ? 13.047 -13.414 -2.906 1 97.81 33 VAL B CA 1
ATOM 925 C C . VAL B 1 33 ? 11.906 -12.406 -2.871 1 97.81 33 VAL B C 1
ATOM 927 O O . VAL B 1 33 ? 12.086 -11.266 -2.441 1 97.81 33 VAL B O 1
ATOM 930 N N . GLY B 1 34 ? 10.727 -12.805 -3.275 1 98 34 GLY B N 1
ATOM 931 C CA . GLY B 1 34 ? 9.555 -11.953 -3.352 1 98 34 GLY B CA 1
ATOM 932 C C . GLY B 1 34 ? 9.227 -11.266 -2.039 1 98 34 GLY B C 1
ATOM 933 O O . GLY B 1 34 ? 9.172 -10.031 -1.975 1 98 34 GLY B O 1
ATOM 934 N N . PRO B 1 35 ? 9.094 -12.086 -0.991 1 98.25 35 PRO B N 1
ATOM 935 C CA . PRO B 1 35 ? 8.734 -11.469 0.291 1 98.25 35 PRO B CA 1
ATOM 936 C C . PRO B 1 35 ? 9.781 -10.469 0.778 1 98.25 35 PRO B C 1
ATOM 938 O O . PRO B 1 35 ? 9.438 -9.422 1.322 1 98.25 35 PRO B O 1
ATOM 941 N N . ALA B 1 36 ? 11.008 -10.766 0.563 1 97.94 36 ALA B N 1
ATOM 942 C CA . ALA B 1 36 ? 12.062 -9.844 0.971 1 97.94 36 ALA B CA 1
ATOM 943 C C . ALA B 1 36 ? 11.961 -8.531 0.206 1 97.94 36 ALA B C 1
ATOM 945 O O . ALA B 1 36 ? 12.234 -7.461 0.76 1 97.94 36 ALA B O 1
ATOM 946 N N . ALA B 1 37 ? 11.656 -8.594 -1.02 1 98.75 37 ALA B N 1
ATOM 947 C CA . ALA B 1 37 ? 11.5 -7.391 -1.837 1 98.75 37 ALA B CA 1
ATOM 948 C C . ALA B 1 37 ? 10.336 -6.539 -1.349 1 98.75 37 ALA B C 1
ATOM 950 O O . ALA B 1 37 ? 10.438 -5.316 -1.268 1 98.75 37 ALA B O 1
ATOM 951 N N . ILE B 1 38 ? 9.227 -7.176 -1.023 1 98.81 38 ILE B N 1
ATOM 952 C CA . ILE B 1 38 ? 8.062 -6.445 -0.529 1 98.81 38 ILE B CA 1
ATOM 953 C C . ILE B 1 38 ? 8.414 -5.754 0.787 1 98.81 38 ILE B C 1
ATOM 955 O O . ILE B 1 38 ? 8.078 -4.582 0.986 1 98.81 38 ILE B O 1
ATOM 959 N N . LEU B 1 39 ? 9.094 -6.426 1.614 1 98.62 39 LEU B N 1
ATOM 960 C CA . LEU B 1 39 ? 9.516 -5.816 2.871 1 98.62 39 LEU B CA 1
ATOM 961 C C . LEU B 1 39 ? 10.406 -4.609 2.619 1 98.62 39 LEU B C 1
ATOM 963 O O . LEU B 1 39 ? 10.25 -3.57 3.264 1 98.62 39 LEU B O 1
ATOM 967 N N . ALA B 1 40 ? 11.336 -4.719 1.733 1 98.69 40 ALA B N 1
ATOM 968 C CA . ALA B 1 40 ? 12.242 -3.619 1.417 1 98.69 40 ALA B CA 1
ATOM 969 C C . ALA B 1 40 ? 11.484 -2.418 0.867 1 98.69 40 ALA B C 1
ATOM 971 O O . ALA B 1 40 ? 11.75 -1.275 1.248 1 98.69 40 ALA B O 1
ATOM 972 N N . LEU B 1 41 ? 10.523 -2.633 -0.027 1 98.94 41 LEU B N 1
ATOM 973 C CA . LEU B 1 41 ? 9.711 -1.562 -0.588 1 98.94 41 LEU B CA 1
ATOM 974 C C . LEU B 1 41 ? 8.914 -0.854 0.505 1 98.94 41 LEU B C 1
ATOM 976 O O . LEU B 1 41 ? 8.836 0.376 0.526 1 98.94 41 LEU B O 1
ATOM 980 N N . ASN B 1 42 ? 8.375 -1.628 1.416 1 98.88 42 ASN B N 1
ATOM 981 C CA . ASN B 1 42 ? 7.613 -1.077 2.535 1 98.88 42 ASN B CA 1
ATOM 982 C C . ASN B 1 42 ? 8.5 -0.231 3.447 1 98.88 42 ASN B C 1
ATOM 984 O O . ASN B 1 42 ? 8.102 0.862 3.857 1 98.88 42 ASN B O 1
ATOM 988 N N . VAL B 1 43 ? 9.664 -0.686 3.699 1 98.69 43 VAL B N 1
ATOM 989 C CA . VAL B 1 43 ? 10.586 0.028 4.574 1 98.69 43 VAL B CA 1
ATOM 990 C C . VAL B 1 43 ? 11.039 1.323 3.902 1 98.69 43 VAL B C 1
ATOM 992 O O . VAL B 1 43 ? 10.961 2.4 4.5 1 98.69 43 VAL B O 1
ATOM 995 N N . VAL B 1 44 ? 11.438 1.243 2.701 1 98.81 44 VAL B N 1
ATOM 996 C CA . VAL B 1 44 ? 11.93 2.398 1.956 1 98.81 44 VAL B CA 1
ATOM 997 C C . VAL B 1 44 ? 10.812 3.43 1.807 1 98.81 44 VAL B C 1
ATOM 999 O O 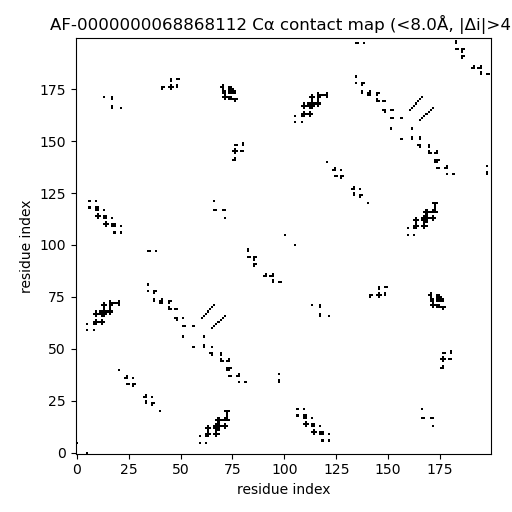. VAL B 1 44 ? 11.023 4.621 2.041 1 98.81 44 VAL B O 1
ATOM 1002 N N . GLY B 1 45 ? 9.641 2.988 1.414 1 98.88 45 GLY B N 1
ATOM 1003 C CA . GLY B 1 45 ? 8.508 3.889 1.262 1 98.88 45 GLY B CA 1
ATOM 1004 C C . GLY B 1 45 ? 8.094 4.551 2.561 1 98.88 45 GLY B C 1
ATOM 1005 O O . GLY B 1 45 ? 7.688 5.715 2.568 1 98.88 45 GLY B O 1
ATOM 1006 N N . SER B 1 46 ? 8.195 3.846 3.691 1 98.88 46 SER B N 1
ATOM 1007 C CA . SER B 1 46 ? 7.848 4.414 4.992 1 98.88 46 SER B CA 1
ATOM 1008 C C . SER B 1 46 ? 8.82 5.523 5.383 1 98.88 46 SER B C 1
ATOM 1010 O O . SER B 1 46 ? 8.398 6.566 5.895 1 98.88 46 SER B O 1
ATOM 1012 N N . PHE B 1 47 ? 10.086 5.277 5.125 1 98.62 47 PHE B N 1
ATOM 1013 C CA . PHE B 1 47 ? 11.078 6.309 5.414 1 98.62 47 PHE B CA 1
ATOM 1014 C C . PHE B 1 47 ? 10.844 7.535 4.539 1 98.62 47 PHE B C 1
ATOM 1016 O O . PHE B 1 47 ? 10.953 8.672 5.012 1 98.62 47 PHE B O 1
ATOM 1023 N N . ALA B 1 48 ? 10.547 7.285 3.314 1 98.75 48 ALA B N 1
ATOM 1024 C CA . ALA B 1 48 ? 10.297 8.383 2.387 1 98.75 48 ALA B CA 1
ATOM 1025 C C . ALA B 1 48 ? 9.078 9.195 2.818 1 98.75 48 ALA B C 1
ATOM 1027 O O . ALA B 1 48 ? 9.125 10.43 2.855 1 98.75 48 ALA B O 1
ATOM 1028 N N . LEU B 1 49 ? 8.039 8.562 3.166 1 98.69 49 LEU B N 1
ATOM 1029 C CA . LEU B 1 49 ? 6.828 9.258 3.596 1 98.69 49 LEU B CA 1
ATOM 1030 C C . LEU B 1 49 ? 7.074 10.023 4.891 1 98.69 49 LEU B C 1
ATOM 1032 O O . LEU B 1 49 ? 6.652 11.172 5.027 1 98.69 49 LEU B O 1
ATOM 1036 N N . GLY B 1 50 ? 7.727 9.359 5.844 1 98.25 50 GLY B N 1
ATOM 1037 C CA . GLY B 1 50 ? 8.047 10.031 7.09 1 98.25 50 GLY B CA 1
ATOM 1038 C C . GLY B 1 50 ? 8.875 11.289 6.891 1 98.25 50 GLY B C 1
ATOM 1039 O O . GLY B 1 50 ? 8.633 12.312 7.539 1 98.25 50 GLY B O 1
ATOM 1040 N N . SER B 1 51 ? 9.859 11.195 6.035 1 98.06 51 SER B N 1
ATOM 1041 C CA . SER B 1 51 ? 10.703 12.344 5.73 1 98.06 51 SER B CA 1
ATOM 1042 C C . SER B 1 51 ? 9.891 13.477 5.102 1 98.06 51 SER B C 1
ATOM 1044 O O . SER B 1 51 ? 10.086 14.641 5.438 1 98.06 51 SER B O 1
ATOM 1046 N N . LEU B 1 52 ? 9.023 13.133 4.184 1 97.75 52 LEU B N 1
ATOM 1047 C CA . LEU B 1 52 ? 8.172 14.125 3.533 1 97.75 52 LEU B CA 1
ATOM 1048 C C . LEU B 1 52 ? 7.262 14.812 4.547 1 97.75 52 LEU B C 1
ATOM 1050 O O . LEU B 1 52 ? 7.098 16.031 4.512 1 97.75 52 LEU B O 1
ATOM 1054 N N . ALA B 1 53 ? 6.699 14.07 5.41 1 94.12 53 ALA B N 1
ATOM 1055 C CA . ALA B 1 53 ? 5.809 14.586 6.449 1 94.12 53 ALA B CA 1
ATOM 1056 C C . ALA B 1 53 ? 6.574 15.43 7.461 1 94.12 53 ALA B C 1
ATOM 1058 O O . ALA B 1 53 ? 6.086 16.469 7.902 1 94.12 53 ALA B O 1
ATOM 1059 N N . GLY B 1 54 ? 7.742 14.969 7.789 1 94.62 54 GLY B N 1
ATOM 1060 C CA . GLY B 1 54 ? 8.531 15.641 8.812 1 94.62 54 GLY B CA 1
ATOM 1061 C C . GLY B 1 54 ? 9.117 16.953 8.336 1 94.62 54 GLY B C 1
ATOM 1062 O O . GLY B 1 54 ? 9.43 17.828 9.148 1 94.62 54 GLY B O 1
ATOM 1063 N N . ASN B 1 55 ? 9.266 17.125 7.043 1 95.69 55 ASN B N 1
ATOM 1064 C CA . ASN B 1 55 ? 9.891 18.328 6.504 1 95.69 55 ASN B CA 1
ATOM 1065 C C . ASN B 1 55 ? 8.844 19.375 6.141 1 95.69 55 ASN B C 1
ATOM 1067 O O . ASN B 1 55 ? 9.172 20.406 5.547 1 95.69 55 ASN B O 1
ATOM 1071 N N . GLY B 1 56 ? 7.699 19.109 6.438 1 94.25 56 GLY B N 1
ATOM 1072 C CA . GLY B 1 56 ? 6.641 20.078 6.215 1 94.25 56 GLY B CA 1
ATOM 1073 C C . GLY B 1 56 ? 6.391 20.359 4.746 1 94.25 56 GLY B C 1
ATOM 1074 O O . GLY B 1 56 ? 6.219 21.516 4.355 1 94.25 56 GLY B O 1
ATOM 1075 N N . ALA B 1 57 ? 6.402 19.359 3.957 1 94.38 57 ALA B N 1
ATOM 1076 C CA . ALA B 1 57 ? 6.164 19.5 2.523 1 94.38 57 ALA B CA 1
ATOM 1077 C C . ALA B 1 57 ? 4.785 20.094 2.25 1 94.38 57 ALA B C 1
ATOM 1079 O O . ALA B 1 57 ? 3.848 19.875 3.02 1 94.38 57 ALA B O 1
ATOM 1080 N N . ALA B 1 58 ? 4.695 20.812 1.144 1 97.56 58 ALA B N 1
ATOM 1081 C CA . ALA B 1 58 ? 3.428 21.406 0.727 1 97.56 58 ALA B CA 1
ATOM 1082 C C . ALA B 1 58 ? 2.383 20.328 0.46 1 97.56 58 ALA B C 1
ATOM 1084 O O . ALA B 1 58 ? 2.725 19.188 0.155 1 97.56 58 ALA B O 1
ATOM 1085 N N . ARG B 1 59 ? 1.133 20.672 0.549 1 97.12 59 ARG B N 1
ATOM 1086 C CA . ARG B 1 59 ? 0.029 19.734 0.391 1 97.12 59 ARG B CA 1
ATOM 1087 C C . ARG B 1 59 ? 0.099 19.031 -0.961 1 97.12 59 ARG B C 1
ATOM 1089 O O . ARG B 1 59 ? -0.161 17.828 -1.056 1 97.12 59 ARG B O 1
ATOM 1096 N N . ARG B 1 60 ? 0.472 19.828 -2.01 1 98.12 60 ARG B N 1
ATOM 1097 C CA . ARG B 1 60 ? 0.555 19.234 -3.338 1 98.12 60 ARG B CA 1
ATOM 1098 C C . ARG B 1 60 ? 1.6 18.125 -3.375 1 98.12 60 ARG B C 1
ATOM 1100 O O . ARG B 1 60 ? 1.368 17.062 -3.965 1 98.12 60 ARG B O 1
ATOM 1107 N N . ALA B 1 61 ? 2.711 18.375 -2.826 1 98.19 61 ALA B N 1
ATOM 1108 C CA . ALA B 1 61 ? 3.777 17.375 -2.77 1 98.19 61 ALA B CA 1
ATOM 1109 C C . ALA B 1 61 ? 3.355 16.172 -1.936 1 98.19 61 ALA B C 1
ATOM 1111 O O . ALA B 1 61 ? 3.65 15.031 -2.293 1 98.19 61 ALA B O 1
ATOM 1112 N N . ASN B 1 62 ? 2.699 16.438 -0.844 1 98.38 62 ASN B N 1
ATOM 1113 C CA . ASN B 1 62 ? 2.229 15.344 0.003 1 98.38 62 ASN B CA 1
ATOM 1114 C C . ASN B 1 62 ? 1.217 14.461 -0.728 1 98.38 62 ASN B C 1
ATOM 1116 O O . ASN B 1 62 ? 1.25 13.234 -0.604 1 98.38 62 ASN B O 1
ATOM 1120 N N . LEU B 1 63 ? 0.346 15.094 -1.474 1 98.69 63 LEU B N 1
ATOM 1121 C CA . LEU B 1 63 ? -0.673 14.336 -2.184 1 98.69 63 LEU B CA 1
ATOM 1122 C C . LEU B 1 63 ? -0.054 13.531 -3.322 1 98.69 63 LEU B C 1
ATOM 1124 O O . LEU B 1 63 ? -0.387 12.359 -3.514 1 98.69 63 LEU B O 1
ATOM 1128 N N . LEU B 1 64 ? 0.872 14.109 -4.027 1 98.88 64 LEU B N 1
ATOM 1129 C CA . LEU B 1 64 ? 1.487 13.461 -5.176 1 98.88 64 LEU B CA 1
ATOM 1130 C C . LEU B 1 64 ? 2.486 12.398 -4.727 1 98.88 64 LEU B C 1
ATOM 1132 O O . LEU B 1 64 ? 2.387 11.234 -5.133 1 98.88 64 LEU B O 1
ATOM 1136 N N . LEU B 1 65 ? 3.387 12.75 -3.857 1 98.88 65 LEU B N 1
ATOM 1137 C CA . LEU B 1 65 ? 4.504 11.875 -3.512 1 98.88 65 LEU B CA 1
ATOM 1138 C C . LEU B 1 65 ? 4.168 11.016 -2.299 1 98.88 65 LEU B C 1
ATOM 1140 O O . LEU B 1 65 ? 4.566 9.852 -2.23 1 98.88 65 LEU B O 1
ATOM 1144 N N . GLY B 1 66 ? 3.498 11.562 -1.3 1 98.75 66 GLY B N 1
ATOM 1145 C CA . GLY B 1 66 ? 3.164 10.828 -0.089 1 98.75 66 GLY B CA 1
ATOM 1146 C C . GLY B 1 66 ? 1.98 9.898 -0.262 1 98.75 66 GLY B C 1
ATOM 1147 O O . GLY B 1 66 ? 2.152 8.688 -0.393 1 98.75 66 GLY B O 1
ATOM 1148 N N . VAL B 1 67 ? 0.826 10.484 -0.498 1 98.69 67 VAL B N 1
ATOM 1149 C CA . VAL B 1 67 ? -0.422 9.734 -0.567 1 98.69 67 VAL B CA 1
ATOM 1150 C C . VAL B 1 67 ? -0.445 8.883 -1.837 1 98.69 67 VAL B C 1
ATOM 1152 O O . VAL B 1 67 ? -0.816 7.711 -1.801 1 98.69 67 VAL B O 1
ATOM 1155 N N . GLY B 1 68 ? -0.049 9.508 -2.928 1 98.88 68 GLY B N 1
ATOM 1156 C CA . GLY B 1 68 ? -0.064 8.805 -4.203 1 98.88 68 GLY B CA 1
ATOM 1157 C C . GLY B 1 68 ? 1.1 7.848 -4.367 1 98.88 68 GLY B C 1
ATOM 1158 O O . GLY B 1 68 ? 0.916 6.629 -4.34 1 98.88 68 GLY B O 1
ATOM 1159 N N . PHE B 1 69 ? 2.309 8.344 -4.477 1 98.94 69 PHE B N 1
ATOM 1160 C CA . PHE B 1 69 ? 3.463 7.535 -4.852 1 98.94 69 PHE B CA 1
ATOM 1161 C C . PHE B 1 69 ? 3.838 6.574 -3.729 1 98.94 69 PHE B C 1
ATOM 1163 O O . PHE B 1 69 ? 3.83 5.355 -3.918 1 98.94 69 PHE B O 1
ATOM 1170 N N . CYS B 1 70 ? 4.148 7.07 -2.527 1 98.94 70 CYS B N 1
ATOM 1171 C CA . CYS B 1 70 ? 4.559 6.203 -1.428 1 98.94 70 CYS B CA 1
ATOM 1172 C C . CYS B 1 70 ? 3.441 5.242 -1.044 1 98.94 70 CYS B C 1
ATOM 1174 O O . CYS B 1 70 ? 3.695 4.074 -0.745 1 98.94 70 CYS B O 1
ATOM 1176 N N . GLY B 1 71 ? 2.221 5.746 -1.111 1 98.88 71 GLY B N 1
ATOM 1177 C CA . GLY B 1 71 ? 1.081 4.895 -0.806 1 98.88 71 GLY B CA 1
ATOM 1178 C C . GLY B 1 71 ? 0.96 3.703 -1.736 1 98.88 71 GLY B C 1
ATOM 1179 O O . GLY B 1 71 ? 0.678 2.588 -1.291 1 98.88 71 GLY B O 1
ATOM 1180 N N . ALA B 1 72 ? 1.155 3.902 -2.975 1 98.94 72 ALA B N 1
ATOM 1181 C CA . ALA B 1 72 ? 1.001 2.83 -3.951 1 98.94 72 ALA B CA 1
ATOM 1182 C C . ALA B 1 72 ? 2.287 2.018 -4.082 1 98.94 72 ALA B C 1
ATOM 1184 O O . ALA B 1 72 ? 2.262 0.875 -4.547 1 98.94 72 ALA B O 1
ATOM 1185 N N . PHE B 1 73 ? 3.365 2.609 -3.721 1 98.94 73 PHE B N 1
ATOM 1186 C CA . PHE B 1 73 ? 4.676 1.974 -3.719 1 98.94 73 PHE B CA 1
ATOM 1187 C C . PHE B 1 73 ? 4.777 0.948 -2.596 1 98.94 73 PHE B C 1
ATOM 1189 O O . PHE B 1 73 ? 5.438 -0.082 -2.746 1 98.94 73 PHE B O 1
ATOM 1196 N N . THR B 1 74 ? 4.148 1.198 -1.491 1 98.94 74 THR B N 1
ATOM 1197 C CA . THR B 1 74 ? 4.07 0.268 -0.37 1 98.94 74 THR B CA 1
ATOM 1198 C C . THR B 1 74 ? 2.742 -0.482 -0.38 1 98.94 74 THR B C 1
ATOM 1200 O O . THR B 1 74 ? 1.78 -0.044 -1.016 1 98.94 74 THR B O 1
ATOM 1203 N N . THR B 1 75 ? 2.748 -1.606 0.247 1 98.88 75 THR B N 1
ATOM 1204 C CA . THR B 1 75 ? 1.509 -2.373 0.313 1 98.88 75 THR B CA 1
ATOM 1205 C C . THR B 1 75 ? 1.456 -3.207 1.589 1 98.88 75 THR B C 1
ATOM 1207 O O . THR B 1 75 ? 2.443 -3.846 1.96 1 98.88 75 THR B O 1
ATOM 1210 N N . PHE B 1 76 ? 0.329 -3.18 2.164 1 98.69 76 PHE B N 1
ATOM 1211 C CA . PHE B 1 76 ? 0.081 -3.979 3.359 1 98.69 76 PHE B CA 1
ATOM 1212 C C . PHE B 1 76 ? -0.536 -5.324 2.992 1 98.69 76 PHE B C 1
ATOM 1214 O O . PHE B 1 76 ? -0.254 -6.336 3.635 1 98.69 76 PHE B O 1
ATOM 1221 N N . SER B 1 77 ? -1.305 -5.398 1.949 1 98.75 77 SER B N 1
ATOM 1222 C CA . SER B 1 77 ? -2.043 -6.609 1.603 1 98.75 77 SER B CA 1
ATOM 1223 C C . SER B 1 77 ? -1.101 -7.727 1.167 1 98.75 77 SER B C 1
ATOM 1225 O O . SER B 1 77 ? -1.246 -8.875 1.599 1 98.75 77 SER B O 1
ATOM 1227 N N . THR B 1 78 ? -0.127 -7.387 0.294 1 98.56 78 THR B N 1
ATOM 1228 C CA . THR B 1 78 ? 0.826 -8.406 -0.135 1 98.56 78 THR B CA 1
ATOM 1229 C C . THR B 1 78 ? 1.684 -8.867 1.038 1 98.56 78 THR B C 1
ATOM 1231 O O . THR B 1 78 ? 1.954 -10.062 1.18 1 98.56 78 THR B O 1
ATOM 1234 N N . PHE B 1 79 ? 2.084 -7.922 1.838 1 98.19 79 PHE B N 1
ATOM 1235 C CA . PHE B 1 79 ? 2.838 -8.266 3.039 1 98.19 79 PHE B CA 1
ATOM 1236 C C . PHE B 1 79 ? 2.057 -9.242 3.906 1 98.19 79 PHE B C 1
ATOM 1238 O O . PHE B 1 79 ? 2.615 -10.227 4.398 1 98.19 79 PHE B O 1
ATOM 1245 N N . SER B 1 80 ? 0.793 -9.008 4.09 1 98 80 SER B N 1
ATOM 1246 C CA . SER B 1 80 ? -0.074 -9.852 4.902 1 98 80 SER B CA 1
ATOM 1247 C C . SER B 1 80 ? -0.234 -11.234 4.281 1 98 80 SER B C 1
ATOM 1249 O O . SER B 1 80 ? -0.152 -12.25 4.977 1 98 80 SER B O 1
ATOM 1251 N N . VAL B 1 81 ? -0.479 -1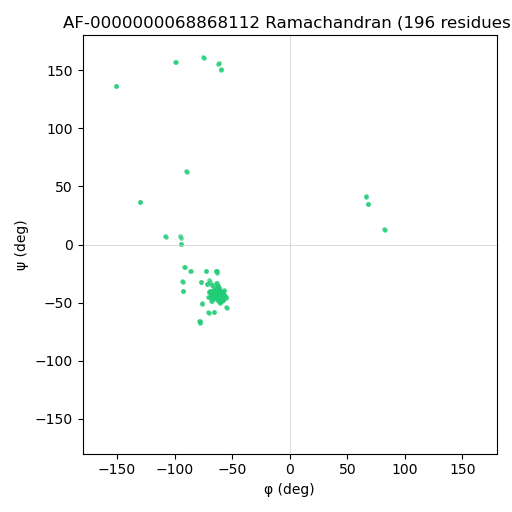1.312 3.002 1 97.69 81 VAL B N 1
ATOM 1252 C CA . VAL B 1 81 ? -0.662 -12.586 2.314 1 97.69 81 VAL B CA 1
ATOM 1253 C C . VAL B 1 81 ? 0.636 -13.383 2.359 1 97.69 81 VAL B C 1
ATOM 1255 O O . VAL B 1 81 ? 0.615 -14.602 2.578 1 97.69 81 VAL B O 1
ATOM 1258 N N . ASP B 1 82 ? 1.801 -12.719 2.168 1 97.94 82 ASP B N 1
ATOM 1259 C CA . ASP B 1 82 ? 3.096 -13.383 2.289 1 97.94 82 ASP B CA 1
ATOM 1260 C C . ASP B 1 82 ? 3.271 -14 3.676 1 97.94 82 ASP B C 1
ATOM 1262 O O . ASP B 1 82 ? 3.701 -15.148 3.805 1 97.94 82 ASP B O 1
ATOM 1266 N N . THR B 1 83 ? 2.967 -13.18 4.625 1 97.62 83 THR B N 1
ATOM 1267 C CA . THR B 1 83 ? 3.102 -13.633 6.004 1 97.62 83 THR B CA 1
ATOM 1268 C C . THR B 1 83 ? 2.234 -14.867 6.254 1 97.62 83 THR B C 1
ATOM 1270 O O . THR B 1 83 ? 2.707 -15.867 6.793 1 97.62 83 THR B O 1
ATOM 1273 N N . LEU B 1 84 ? 1.008 -14.781 5.836 1 96.62 84 LEU B N 1
ATOM 1274 C CA . LEU B 1 84 ? 0.075 -15.883 6.043 1 96.62 84 LEU B CA 1
ATOM 1275 C C . LEU B 1 84 ? 0.529 -17.125 5.289 1 96.62 84 LEU B C 1
ATOM 1277 O O . LEU B 1 84 ? 0.4 -18.25 5.793 1 96.62 84 LEU B O 1
ATOM 1281 N N . THR B 1 85 ? 1.008 -16.906 4.129 1 96.88 85 THR B N 1
ATOM 1282 C CA . THR B 1 85 ? 1.492 -18.031 3.332 1 96.88 85 THR B CA 1
ATOM 1283 C C . THR B 1 85 ? 2.668 -18.719 4.02 1 96.88 85 THR B C 1
ATOM 1285 O O . THR B 1 85 ? 2.738 -19.953 4.059 1 96.88 85 THR B O 1
ATOM 1288 N N . MET B 1 86 ? 3.6 -17.969 4.531 1 97.62 86 MET B N 1
ATOM 1289 C CA . MET B 1 86 ? 4.734 -18.531 5.258 1 97.62 86 MET B CA 1
ATOM 1290 C C . MET B 1 86 ? 4.262 -19.312 6.48 1 97.62 86 MET B C 1
ATOM 1292 O O . MET B 1 86 ? 4.781 -20.391 6.773 1 97.62 86 MET B O 1
ATOM 1296 N N . LEU B 1 87 ? 3.311 -18.797 7.152 1 97.31 87 LEU B N 1
ATOM 1297 C CA . LEU B 1 87 ? 2.766 -19.469 8.328 1 97.31 87 LEU B CA 1
ATOM 1298 C C . LEU B 1 87 ? 2.086 -20.781 7.93 1 97.31 87 LEU B C 1
ATOM 1300 O O . LEU B 1 87 ? 2.252 -21.797 8.602 1 97.31 87 LEU B O 1
ATOM 1304 N N . GLN B 1 88 ? 1.326 -20.812 6.875 1 96.88 88 GLN B N 1
ATOM 1305 C CA . GLN B 1 88 ? 0.624 -21.984 6.395 1 96.88 88 GLN B CA 1
ATOM 1306 C C . GLN B 1 88 ? 1.606 -23.078 5.957 1 96.88 88 GLN B C 1
ATOM 1308 O O . GLN B 1 88 ? 1.3 -24.266 6.035 1 96.88 88 GLN B O 1
ATOM 1313 N N . ARG B 1 89 ? 2.787 -22.641 5.645 1 97.31 89 ARG B N 1
ATOM 1314 C CA . ARG B 1 89 ? 3.812 -23.578 5.195 1 97.31 89 ARG B CA 1
ATOM 1315 C C . ARG B 1 89 ? 4.695 -24.031 6.355 1 97.31 89 ARG B C 1
ATOM 1317 O O . ARG B 1 89 ? 5.672 -24.75 6.156 1 97.31 89 ARG B O 1
ATOM 1324 N N . GLY B 1 90 ? 4.41 -23.547 7.504 1 97.44 90 GLY B N 1
ATOM 1325 C CA . GLY B 1 90 ? 5.156 -23.953 8.688 1 97.44 90 GLY B CA 1
ATOM 1326 C C . GLY B 1 90 ? 6.465 -23.203 8.852 1 97.44 90 GLY B C 1
ATOM 1327 O O . GLY B 1 90 ? 7.32 -23.609 9.641 1 97.44 90 GLY B O 1
ATOM 1328 N N . GLN B 1 91 ? 6.625 -22.156 8.109 1 97.38 91 GLN B N 1
ATOM 1329 C CA . GLN B 1 91 ? 7.84 -21.344 8.195 1 97.38 91 GLN B CA 1
ATOM 1330 C C . GLN B 1 91 ? 7.695 -20.234 9.234 1 97.38 91 GLN B C 1
ATOM 1332 O O . GLN B 1 91 ? 7.848 -19.062 8.922 1 97.38 91 GLN B O 1
ATOM 1337 N N . ASN B 1 92 ? 7.523 -20.641 10.453 1 96.62 92 ASN B N 1
ATOM 1338 C CA . ASN B 1 92 ? 7.168 -19.719 11.531 1 96.62 92 ASN B CA 1
ATOM 1339 C C . ASN B 1 92 ? 8.289 -18.719 11.805 1 96.62 92 ASN B C 1
ATOM 1341 O O . ASN B 1 92 ? 8.031 -17.531 12.016 1 96.62 92 ASN B O 1
ATOM 1345 N N . SER B 1 93 ? 9.492 -19.266 11.828 1 96.25 93 SER B N 1
ATOM 1346 C CA . SER B 1 93 ? 10.609 -18.375 12.109 1 96.25 93 SER B CA 1
ATOM 1347 C C . SER B 1 93 ? 10.766 -17.312 11.016 1 96.25 93 SER B C 1
ATOM 1349 O O . SER B 1 93 ? 11.023 -16.156 11.305 1 96.25 93 SER B O 1
ATOM 1351 N N . ARG B 1 94 ? 10.555 -17.734 9.766 1 95.94 94 ARG B N 1
ATOM 1352 C CA . ARG B 1 94 ? 10.633 -16.812 8.641 1 95.94 94 ARG B CA 1
ATOM 1353 C C . ARG B 1 94 ? 9.508 -15.797 8.688 1 95.94 94 ARG B C 1
ATOM 1355 O O . ARG B 1 94 ? 9.719 -14.609 8.406 1 95.94 94 ARG B O 1
ATOM 1362 N N . ALA B 1 95 ? 8.312 -16.203 8.961 1 97.12 95 ALA B N 1
ATOM 1363 C CA . ALA B 1 95 ? 7.164 -15.305 9.078 1 97.12 95 ALA B CA 1
ATOM 1364 C C . ALA B 1 95 ? 7.391 -14.266 10.172 1 97.12 95 ALA B C 1
ATOM 1366 O O . ALA B 1 95 ? 7.059 -13.086 9.992 1 97.12 95 ALA B O 1
ATOM 1367 N N . ALA B 1 96 ? 7.969 -14.695 11.25 1 94.69 96 ALA B N 1
ATOM 1368 C CA . ALA B 1 96 ? 8.25 -13.781 12.359 1 94.69 96 ALA B CA 1
ATOM 1369 C C . ALA B 1 96 ? 9.266 -12.727 11.953 1 94.69 96 ALA B C 1
ATOM 1371 O O . ALA B 1 96 ? 9.094 -11.539 12.258 1 94.69 96 ALA B O 1
ATOM 1372 N N . ALA B 1 97 ? 10.305 -13.125 11.312 1 94.44 97 ALA B N 1
ATOM 1373 C CA . ALA B 1 97 ? 11.336 -12.203 10.852 1 94.44 97 ALA B CA 1
ATOM 1374 C C . ALA B 1 97 ? 10.773 -11.211 9.836 1 94.44 97 ALA B C 1
ATOM 1376 O O . ALA B 1 97 ? 11.188 -10.055 9.789 1 94.44 97 ALA B O 1
ATOM 1377 N N . TYR B 1 98 ? 9.859 -11.695 9.055 1 94.62 98 TYR B N 1
ATOM 1378 C CA . TYR B 1 98 ? 9.203 -10.914 8.008 1 94.62 98 TYR B CA 1
ATOM 1379 C C . TYR B 1 98 ? 8.281 -9.867 8.609 1 94.62 98 TYR B C 1
ATOM 1381 O O . TYR B 1 98 ? 8.156 -8.766 8.07 1 94.62 98 TYR B O 1
ATOM 1389 N N . GLY B 1 99 ? 7.645 -10.07 9.805 1 88.25 99 GLY B N 1
ATOM 1390 C CA . GLY B 1 99 ? 6.695 -9.18 10.453 1 88.25 99 GLY B CA 1
ATOM 1391 C C . GLY B 1 99 ? 7.348 -8.211 11.414 1 88.25 99 GLY B C 1
ATOM 1392 O O . GLY B 1 99 ? 6.727 -7.234 11.836 1 88.25 99 GLY B O 1
ATOM 1393 N N . LEU B 1 100 ? 8.586 -8.523 11.852 1 75.88 100 LEU B N 1
ATOM 1394 C CA . LEU B 1 100 ? 9.281 -7.68 12.82 1 75.88 100 LEU B CA 1
ATOM 1395 C C . LEU B 1 100 ? 10.008 -6.531 12.117 1 75.88 100 LEU B C 1
ATOM 1397 O O . LEU B 1 100 ? 10 -5.398 12.609 1 75.88 100 LEU B O 1
#

InterPro domains:
  IPR003691 Fluoride-specific ion channel FluC [MF_00454] (7-100)
  IPR003691 Fluoride-specific ion channel FluC [PF02537] (9-99)
  IPR003691 Fluoride-specific ion channel FluC [PTHR28259] (14-100)

Radius of gyration: 16.11 Å; Cα contacts (8 Å, |Δi|>4): 325; chains: 2; bounding box: 29×47×47 Å

Foldseek 3Di:
DDPVVLVVLQQQQQVVLQVVLVVQLVVCVVVPNNLVSLLVQLVVLVVVLVVCVVVPHDPSCCSNCPNRRSVNNHDDVVLVVVLVVCVVVVVPVVSVVSVD/DDPVVLVVLQQQQQVVLQVVLVVQLVVCVVVPNNLVSLLVQLVVLVVVLVVCVVVPHDPSCCSNCPNRRSVNNHDDVVLVVVLVVCVVVVVPVVSVVSVD

Sequence (200 aa):
MGLPTEAALVGAGAVPGAILRFGVSEIAKQHNVGPAAILALNVVGSFALGSLAGNGAARRANLLLGVGFCGAFTTFSTFSVDTLTMLQRGQNSRAAAYGLMGLPTEAALVGAGAVPGAILRFGVSEIAKQHNVGPAAILALNVVGSFALGSLAGNGAARRANLLLGVGFCGAFTTFSTFSVDTLTMLQRGQNSRAAAYGL

Secondary structure (DSSP, 8-state):
--HHHHHHHHHHHHHHHHHHHHHHHHHHHHTT-HHHHHHHHHHHHHHHHHHHHHTT--HHHIIIIIIIIIHHHS-SHHHHHHHHHHHHTT-HHHHHHHH-/--HHHHHHHHHHHHHHHHHHHHHHHHHHHHTT-HHHHHHHHHHHHHHHHHHHHHTT--HHHIIIIIIIIIHHHS-SHHHHHHHHHHHHTT-HHHHHHHH-

pLDDT: mean 97.46, std 2.9, range [75.5, 98.94]

Nearest PDB structures (foldseek):
  6bqo-assembly2_B-2  TM=8.593E-01  e=7.319E-04  Bordetella pertussis Tohama I
  5a43-assembly1_B  TM=8.077E-01  e=1.792E-03  Escherichia coli S88
  7kkr-assembly1_B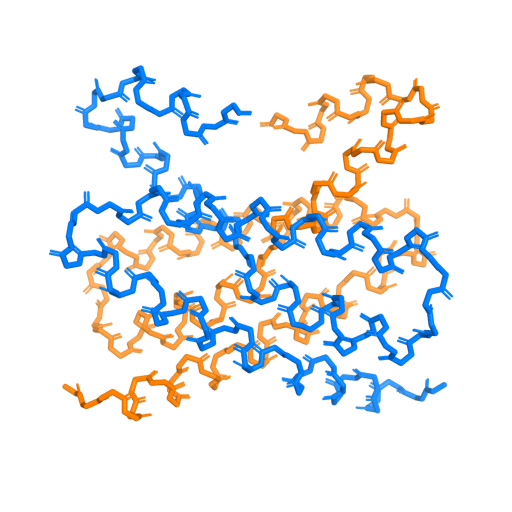  TM=8.032E-01  e=2.120E-03  Escherichia coli
  6b24-assembly1_A  TM=7.956E-01  e=3.508E-03  Escherichia coli
  6b2d-assembly1_A  TM=8.046E-01  e=3.710E-03  Escherichia coli